Protein AF-A0A951ST06-F1 (afdb_monomer_lite)

Sequence (197 aa):
KNYRFLKNILDRGLLVRRINIRQVVSYKNTKIEREQRKNRKGKQSQRKHIILEKSKVEKRFIYYRDKIRKEIDHTFLKKNFPIGVVLDEVIIEAQNPGYYLARPLGSYPITIKIPTDDLQATEAKQNGRPCRVVITGFEERSIQALNYPVDLHKLGRKALETLPGLSKKQAVDLFLRLGQNQVSDAEKAALLHQSTL

pLDDT: mean 87.99, std 11.57, range [48.88, 97.88]

Structure (mmCIF, N/CA/C/O backbone):
data_AF-A0A951ST06-F1
#
_entry.id   AF-A0A951ST06-F1
#
loop_
_atom_site.group_PDB
_atom_site.id
_atom_site.type_symbol
_atom_site.label_atom_id
_atom_site.label_alt_id
_atom_site.label_comp_id
_atom_site.label_asym_id
_atom_site.label_entity_id
_atom_site.label_seq_id
_atom_site.pdbx_PDB_ins_code
_atom_site.Cartn_x
_atom_site.Cartn_y
_atom_site.Cartn_z
_atom_site.occupancy
_atom_site.B_iso_or_equiv
_atom_site.auth_seq_id
_atom_site.auth_comp_id
_atom_site.auth_asym_id
_atom_site.auth_atom_id
_atom_site.pdbx_PDB_model_num
ATOM 1 N N . LYS A 1 1 ? 6.018 1.257 -27.789 1.00 81.69 1 LYS A N 1
ATOM 2 C CA . LYS A 1 1 ? 6.004 -0.227 -27.786 1.00 81.69 1 LYS A CA 1
ATOM 3 C C . LYS A 1 1 ? 5.647 -0.775 -26.398 1.00 81.69 1 LYS A C 1
ATOM 5 O O . LYS A 1 1 ? 4.560 -1.311 -26.269 1.00 81.69 1 LYS A O 1
ATOM 10 N N . ASN A 1 2 ? 6.450 -0.521 -25.357 1.00 91.00 2 ASN A N 1
ATOM 11 C CA . ASN A 1 2 ? 6.244 -1.080 -24.003 1.00 91.00 2 ASN A CA 1
ATOM 12 C C . ASN A 1 2 ? 4.887 -0.744 -23.367 1.00 91.00 2 ASN A C 1
ATOM 14 O O . ASN A 1 2 ? 4.199 -1.646 -22.916 1.00 91.00 2 ASN A O 1
ATOM 18 N N . TYR A 1 3 ? 4.469 0.526 -23.387 1.00 93.38 3 TYR A N 1
ATOM 19 C CA . TYR A 1 3 ? 3.160 0.911 -22.844 1.00 93.38 3 TYR A CA 1
ATOM 20 C C . TYR A 1 3 ? 2.003 0.145 -23.514 1.00 93.38 3 TYR A C 1
ATOM 22 O O . TYR A 1 3 ? 1.143 -0.382 -22.826 1.00 93.38 3 TYR A O 1
ATOM 30 N N . ARG A 1 4 ? 2.010 0.020 -24.852 1.00 94.81 4 ARG A N 1
ATOM 31 C CA . ARG A 1 4 ? 0.961 -0.713 -25.587 1.00 94.81 4 ARG A CA 1
ATOM 32 C C . ARG A 1 4 ? 0.944 -2.201 -25.231 1.00 94.81 4 ARG A C 1
ATOM 34 O O . ARG A 1 4 ? -0.127 -2.773 -25.118 1.00 94.81 4 ARG A O 1
ATOM 41 N N . PHE A 1 5 ? 2.117 -2.803 -25.038 1.00 95.62 5 PHE A N 1
ATOM 42 C CA . PHE A 1 5 ? 2.232 -4.190 -24.588 1.00 95.62 5 PHE A CA 1
ATOM 43 C C . PHE A 1 5 ? 1.628 -4.382 -23.191 1.00 95.62 5 PHE A C 1
ATOM 45 O O . PHE A 1 5 ? 0.794 -5.258 -23.000 1.00 95.62 5 PHE A O 1
ATOM 52 N N . LEU A 1 6 ? 1.985 -3.514 -22.240 1.00 95.75 6 LEU A N 1
ATOM 53 C CA . LEU A 1 6 ? 1.423 -3.554 -20.890 1.00 95.75 6 LEU A CA 1
ATOM 54 C C . LEU A 1 6 ? -0.093 -3.325 -20.887 1.00 95.75 6 LEU A C 1
ATOM 56 O O . LEU A 1 6 ? -0.818 -4.027 -20.189 1.00 95.75 6 LEU A O 1
ATOM 60 N N . LYS A 1 7 ? -0.570 -2.383 -21.705 1.00 95.50 7 LYS A N 1
ATOM 61 C CA . LYS A 1 7 ? -2.000 -2.138 -21.879 1.00 95.50 7 LYS A CA 1
ATOM 62 C C . LYS A 1 7 ? -2.713 -3.372 -22.435 1.00 95.50 7 LYS A C 1
ATOM 64 O O . LYS A 1 7 ? -3.746 -3.745 -21.912 1.00 95.50 7 LYS A O 1
ATOM 69 N N . ASN A 1 8 ? -2.132 -4.056 -23.420 1.00 96.62 8 ASN A N 1
ATOM 70 C CA . ASN A 1 8 ? -2.704 -5.284 -23.973 1.00 96.62 8 ASN A CA 1
ATOM 71 C C . ASN A 1 8 ? -2.805 -6.416 -22.932 1.00 96.62 8 ASN A C 1
ATOM 73 O O . ASN A 1 8 ? -3.813 -7.112 -22.905 1.00 96.62 8 ASN A O 1
ATOM 77 N N . ILE A 1 9 ? -1.808 -6.574 -22.050 1.00 96.12 9 ILE A N 1
ATOM 78 C CA . ILE A 1 9 ? -1.885 -7.522 -20.922 1.00 96.12 9 ILE A CA 1
ATOM 79 C C . ILE A 1 9 ? -3.096 -7.197 -20.040 1.00 96.12 9 ILE A C 1
ATOM 81 O O . ILE A 1 9 ? -3.903 -8.079 -19.756 1.00 96.12 9 ILE A O 1
ATOM 85 N N . LEU A 1 10 ? -3.237 -5.926 -19.652 1.00 93.69 10 LEU A N 1
ATOM 86 C CA . LEU A 1 10 ? -4.340 -5.465 -18.813 1.00 93.69 10 LEU A CA 1
ATOM 87 C C . LEU A 1 10 ? -5.707 -5.637 -19.499 1.00 93.69 10 LEU A C 1
ATOM 89 O O . LEU A 1 10 ? -6.645 -6.111 -18.860 1.00 93.69 10 LEU A O 1
ATOM 93 N N . ASP A 1 11 ? -5.804 -5.284 -20.785 1.00 95.12 11 ASP A N 1
ATOM 94 C CA . ASP A 1 11 ? -7.022 -5.392 -21.601 1.00 95.12 11 ASP A CA 1
ATOM 95 C C . ASP A 1 11 ? -7.468 -6.863 -21.750 1.00 95.12 11 ASP A C 1
ATOM 97 O O . ASP A 1 11 ? -8.657 -7.146 -21.841 1.00 95.12 11 ASP A O 1
ATOM 101 N N . ARG A 1 12 ? -6.526 -7.817 -21.714 1.00 96.81 12 ARG A N 1
ATOM 102 C CA . ARG A 1 12 ? -6.800 -9.266 -21.713 1.00 96.81 12 ARG A CA 1
ATOM 103 C C . ARG A 1 12 ? -7.197 -9.826 -20.343 1.00 96.81 12 ARG A C 1
ATOM 105 O O . ARG A 1 12 ? -7.346 -11.036 -20.210 1.00 96.81 12 ARG A O 1
ATOM 112 N N . GLY A 1 13 ? -7.309 -8.985 -19.316 1.00 94.12 13 GLY A N 1
ATOM 113 C CA . GLY A 1 13 ? -7.625 -9.415 -17.952 1.00 94.12 13 GLY A CA 1
ATOM 114 C C . GLY A 1 13 ? -6.470 -10.103 -17.217 1.00 94.12 13 GLY A C 1
ATOM 115 O O . GLY A 1 13 ? -6.665 -10.589 -16.108 1.00 94.12 13 GLY A O 1
ATOM 116 N N . LEU A 1 14 ? -5.263 -10.123 -17.790 1.00 94.88 14 LEU A N 1
ATOM 117 C CA . LEU A 1 14 ? -4.078 -10.673 -17.132 1.00 94.88 14 LEU A CA 1
ATOM 118 C C . LEU A 1 14 ? -3.495 -9.651 -16.153 1.00 94.88 14 LEU A C 1
ATOM 120 O O . LEU A 1 14 ? -3.551 -8.446 -16.399 1.00 94.88 14 LEU A O 1
ATOM 124 N N . LEU A 1 15 ? -2.893 -10.128 -15.062 1.00 91.94 15 LEU A N 1
ATOM 125 C CA . LEU A 1 15 ? -2.290 -9.284 -14.031 1.00 91.94 15 LEU A CA 1
ATOM 126 C C . LEU A 1 15 ? -0.781 -9.500 -13.951 1.00 91.94 15 LEU A C 1
ATOM 128 O O . LEU A 1 15 ? -0.282 -10.620 -14.029 1.00 91.94 15 LEU A O 1
ATOM 132 N N . VAL A 1 16 ? -0.051 -8.407 -13.740 1.00 91.12 16 VAL A N 1
ATOM 133 C CA . VAL A 1 16 ? 1.372 -8.440 -13.393 1.00 91.12 16 VAL A CA 1
ATOM 134 C C . VAL A 1 16 ? 1.510 -7.993 -11.946 1.00 91.12 16 VAL A C 1
ATOM 136 O O . VAL A 1 16 ? 0.930 -6.983 -11.556 1.00 91.12 16 VAL A O 1
ATOM 139 N N . ARG A 1 17 ? 2.307 -8.716 -11.150 1.00 85.06 17 ARG A N 1
ATOM 140 C CA . ARG A 1 17 ? 2.551 -8.347 -9.745 1.00 85.06 17 ARG A CA 1
ATOM 141 C C . ARG A 1 17 ? 3.392 -7.077 -9.601 1.00 85.06 17 ARG A C 1
ATOM 143 O O . ARG A 1 17 ? 3.138 -6.266 -8.720 1.00 85.06 17 ARG A O 1
ATOM 150 N N . ARG A 1 18 ? 4.420 -6.901 -10.440 1.00 85.50 18 ARG A N 1
ATOM 151 C CA . ARG A 1 18 ? 5.338 -5.756 -10.357 1.00 85.50 18 ARG A CA 1
ATOM 152 C C . ARG A 1 18 ? 5.926 -5.381 -11.709 1.00 85.50 18 ARG A C 1
ATOM 154 O O . ARG A 1 18 ? 6.399 -6.236 -12.451 1.00 85.50 18 ARG A O 1
ATOM 161 N N . ILE A 1 19 ? 6.003 -4.078 -11.965 1.00 90.56 19 ILE A N 1
ATOM 162 C CA . ILE A 1 19 ? 6.681 -3.504 -13.127 1.00 90.56 19 ILE A CA 1
ATOM 163 C C . ILE A 1 19 ? 7.888 -2.691 -12.644 1.00 90.56 19 ILE A C 1
ATOM 165 O O . ILE A 1 19 ? 7.798 -1.857 -11.735 1.00 90.56 19 ILE A O 1
ATOM 169 N N . ASN A 1 20 ? 9.049 -2.961 -13.245 1.00 90.88 20 ASN A N 1
ATOM 170 C CA . ASN A 1 20 ? 10.293 -2.243 -12.984 1.00 90.88 20 ASN A CA 1
ATOM 171 C C . ASN A 1 20 ? 10.660 -1.399 -14.210 1.00 90.88 20 ASN A C 1
ATOM 173 O O . ASN A 1 20 ? 10.965 -1.935 -15.273 1.00 90.88 20 ASN A O 1
ATOM 177 N N . ILE A 1 21 ? 10.654 -0.074 -14.051 1.00 90.25 21 ILE A N 1
ATOM 178 C CA . ILE A 1 21 ? 11.012 0.887 -15.101 1.00 90.25 21 ILE A CA 1
ATOM 179 C C . ILE A 1 21 ? 12.364 1.501 -14.731 1.00 90.25 21 ILE A C 1
ATOM 181 O O . ILE A 1 21 ? 12.489 2.108 -13.668 1.00 90.25 21 ILE A O 1
ATOM 185 N N . ARG A 1 22 ? 13.378 1.346 -15.590 1.00 89.94 22 ARG A N 1
ATOM 186 C CA . ARG A 1 22 ? 14.743 1.849 -15.354 1.00 89.94 22 ARG A CA 1
ATOM 187 C C . ARG A 1 22 ? 15.172 2.811 -16.457 1.00 89.94 22 ARG A C 1
ATOM 189 O O . ARG A 1 22 ? 14.88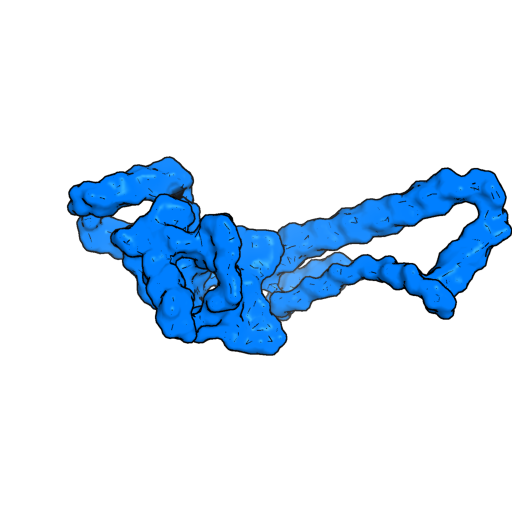6 2.571 -17.629 1.00 89.94 22 ARG A O 1
ATOM 196 N N . GLN A 1 23 ? 15.873 3.878 -16.077 1.00 87.19 23 GLN A N 1
ATOM 197 C CA . GLN A 1 23 ? 16.578 4.748 -17.015 1.00 87.19 23 GLN A CA 1
ATOM 198 C C . GLN A 1 23 ? 17.979 4.188 -17.244 1.00 87.19 23 GLN A C 1
ATOM 200 O O . GLN A 1 23 ? 18.650 3.773 -16.301 1.00 87.19 23 GLN A O 1
ATOM 205 N N . VAL A 1 24 ? 18.421 4.162 -18.499 1.00 84.44 24 VAL A N 1
ATOM 206 C CA . VAL A 1 24 ? 19.772 3.707 -18.835 1.00 84.44 24 VAL A CA 1
ATOM 207 C C . VAL A 1 24 ? 20.785 4.735 -18.339 1.00 84.44 24 VAL A C 1
ATOM 209 O O . VAL A 1 24 ? 20.735 5.900 -18.736 1.00 84.44 24 VAL A O 1
ATOM 212 N N . VAL A 1 25 ? 21.720 4.288 -17.505 1.00 81.44 25 VAL A N 1
ATOM 213 C CA . VAL A 1 25 ? 22.868 5.078 -17.051 1.00 81.44 25 VAL A CA 1
ATOM 214 C C . VAL A 1 25 ? 24.072 4.745 -17.934 1.00 81.44 25 VAL A C 1
ATOM 216 O O . VAL A 1 25 ? 24.341 3.580 -18.223 1.00 81.44 25 VAL A O 1
ATOM 219 N N . SER A 1 26 ? 24.789 5.768 -18.400 1.00 79.62 26 SER A N 1
ATOM 220 C CA . SER A 1 26 ? 26.018 5.605 -19.183 1.00 79.62 26 SER A CA 1
ATOM 221 C C . SER A 1 26 ? 27.235 5.581 -18.259 1.00 79.62 26 SER A C 1
ATOM 223 O O . SER A 1 26 ? 27.504 6.579 -17.591 1.00 79.62 26 SER A O 1
ATOM 225 N N . TYR A 1 27 ? 27.995 4.488 -18.268 1.00 83.88 27 TYR A N 1
ATOM 226 C CA . TYR A 1 27 ? 29.256 4.369 -17.525 1.00 83.88 27 TYR A CA 1
ATOM 227 C C . TYR A 1 27 ? 30.473 4.481 -18.448 1.00 83.88 27 TYR A C 1
ATOM 229 O O . TYR A 1 27 ? 30.379 4.180 -19.645 1.00 83.88 27 TYR A O 1
ATOM 237 N N . LYS A 1 28 ? 31.622 4.883 -17.888 1.00 85.06 28 LYS A N 1
ATOM 238 C CA . LYS A 1 28 ? 32.883 5.018 -18.630 1.00 85.06 28 LYS A CA 1
ATOM 239 C C . LYS A 1 28 ? 33.261 3.694 -19.309 1.00 85.06 28 LYS A C 1
ATOM 241 O O . LYS A 1 28 ? 33.079 2.628 -18.733 1.00 85.06 28 LYS A O 1
ATOM 246 N N . ASN A 1 29 ? 33.763 3.763 -20.538 1.00 85.75 29 ASN A N 1
ATOM 247 C CA . ASN A 1 29 ? 34.195 2.638 -21.380 1.00 85.75 29 ASN A CA 1
ATOM 248 C C . ASN A 1 29 ? 33.083 1.658 -21.807 1.00 85.75 29 ASN A C 1
ATOM 250 O O . ASN A 1 29 ? 33.352 0.666 -22.486 1.00 85.75 29 ASN A O 1
ATOM 254 N N . THR A 1 30 ? 31.813 1.947 -21.511 1.00 87.44 30 THR A N 1
ATOM 255 C CA . THR A 1 30 ? 30.699 1.129 -22.010 1.00 87.44 30 THR A CA 1
ATOM 256 C C . THR A 1 30 ? 30.425 1.384 -23.491 1.00 87.44 30 THR A C 1
ATOM 258 O O . THR A 1 30 ? 30.746 2.440 -24.042 1.00 87.44 30 THR A O 1
ATOM 261 N N . LYS A 1 31 ? 29.785 0.420 -24.170 1.00 84.81 31 LYS A N 1
ATOM 262 C CA . LYS A 1 31 ? 29.297 0.612 -25.548 1.00 84.81 31 LYS A CA 1
ATOM 263 C C . LYS A 1 31 ? 28.378 1.836 -25.640 1.00 84.81 31 LYS A C 1
ATOM 265 O O . LYS A 1 31 ? 28.523 2.630 -26.556 1.00 84.81 31 LYS A O 1
ATOM 270 N N . ILE A 1 32 ? 27.510 2.029 -24.646 1.00 82.94 32 ILE A N 1
ATOM 271 C CA . ILE A 1 32 ? 26.585 3.168 -24.574 1.00 82.94 32 ILE A CA 1
ATOM 272 C C . ILE A 1 32 ? 27.348 4.494 -24.541 1.00 82.94 32 ILE A C 1
ATOM 274 O O . ILE A 1 32 ? 27.025 5.396 -25.309 1.00 82.94 32 ILE A O 1
ATOM 278 N N . GLU A 1 33 ? 28.379 4.617 -23.701 1.00 83.94 33 GLU A N 1
ATOM 279 C CA . GLU A 1 33 ? 29.196 5.832 -23.672 1.00 83.94 33 GLU A CA 1
ATOM 280 C C . GLU A 1 33 ? 29.940 6.047 -24.996 1.00 83.94 33 GLU A C 1
ATOM 282 O O . GLU A 1 33 ? 29.977 7.168 -25.502 1.00 83.94 33 GLU A O 1
ATOM 287 N N . ARG A 1 34 ? 30.509 4.988 -25.587 1.00 82.00 34 ARG A N 1
ATOM 288 C CA . ARG A 1 34 ? 31.210 5.078 -26.877 1.00 82.00 34 ARG A CA 1
ATOM 289 C C . ARG A 1 34 ? 30.288 5.564 -27.991 1.00 82.00 34 ARG A C 1
ATOM 291 O O . ARG A 1 34 ? 30.662 6.485 -28.710 1.00 82.00 34 ARG A O 1
ATOM 298 N N . GLU A 1 35 ? 29.085 5.012 -28.092 1.00 78.38 35 GLU A N 1
ATOM 299 C CA . GLU A 1 35 ? 28.080 5.441 -29.070 1.00 78.38 35 GLU A CA 1
ATOM 300 C C . GLU A 1 35 ? 27.616 6.884 -28.809 1.00 78.38 35 GLU A C 1
ATOM 302 O O . GLU A 1 35 ? 27.575 7.705 -29.726 1.00 78.38 35 GLU A O 1
ATOM 307 N N . GLN A 1 36 ? 27.391 7.262 -27.545 1.00 73.75 36 GLN A N 1
ATOM 308 C CA . GLN A 1 36 ? 27.089 8.653 -27.189 1.00 73.75 36 GLN A CA 1
ATOM 309 C C . GLN A 1 36 ? 28.241 9.611 -27.534 1.00 73.75 36 GLN A C 1
ATOM 311 O O . GLN A 1 36 ? 27.988 10.733 -27.965 1.00 73.75 36 GLN A O 1
ATOM 316 N N . ARG A 1 37 ? 29.505 9.199 -27.371 1.00 70.31 37 ARG A N 1
ATOM 317 C CA . ARG A 1 37 ? 30.693 9.996 -27.731 1.00 70.31 37 ARG A CA 1
ATOM 318 C C . ARG A 1 37 ? 30.886 10.109 -29.242 1.00 70.31 37 ARG A C 1
ATOM 320 O O . ARG A 1 37 ? 31.218 11.197 -29.702 1.00 70.31 37 ARG A O 1
ATOM 327 N N . LYS A 1 38 ? 30.660 9.041 -30.012 1.00 68.44 38 LYS A N 1
ATOM 328 C CA . LYS A 1 38 ? 30.702 9.078 -31.487 1.00 68.44 38 LYS A CA 1
ATOM 329 C C . LYS A 1 38 ? 29.692 10.087 -32.032 1.00 68.44 38 LYS A C 1
ATOM 331 O O . LYS A 1 38 ? 30.072 10.970 -32.793 1.00 68.44 38 LYS A O 1
ATOM 336 N N . ASN A 1 39 ? 28.462 10.059 -31.517 1.00 63.59 39 ASN A N 1
ATOM 337 C CA . ASN A 1 39 ? 27.412 11.016 -31.884 1.00 63.59 39 ASN A CA 1
ATOM 338 C C . ASN A 1 39 ? 27.748 12.473 -31.498 1.00 63.59 39 ASN A C 1
ATOM 340 O O . ASN A 1 39 ? 27.201 13.406 -32.082 1.00 63.59 39 ASN A O 1
ATOM 344 N N . ARG A 1 40 ? 28.665 12.689 -30.539 1.00 63.66 40 ARG A N 1
ATOM 345 C CA . ARG A 1 40 ? 29.146 14.022 -30.123 1.00 63.66 40 ARG A CA 1
ATOM 346 C C . ARG A 1 40 ? 30.278 14.577 -30.995 1.00 63.66 40 ARG A C 1
ATOM 348 O O . ARG A 1 40 ? 30.410 15.793 -31.074 1.00 63.66 40 ARG A O 1
ATOM 355 N N . LYS A 1 41 ? 31.101 13.729 -31.626 1.00 53.78 41 LYS A N 1
ATOM 356 C CA . LYS A 1 41 ? 32.336 14.152 -32.319 1.00 53.78 41 LYS A CA 1
ATOM 357 C C . LYS A 1 41 ? 32.126 14.820 -33.690 1.00 53.78 41 LYS A C 1
ATOM 359 O O . LYS A 1 41 ? 33.051 15.458 -34.164 1.00 53.78 41 LYS A O 1
ATOM 364 N N . GLY A 1 42 ? 30.941 14.751 -34.303 1.00 53.72 42 GLY A N 1
ATOM 365 C CA . GLY A 1 42 ? 30.666 15.392 -35.608 1.00 53.72 42 GLY A CA 1
ATOM 366 C C . GLY A 1 42 ? 30.059 16.803 -35.542 1.00 53.72 42 GLY A C 1
ATOM 367 O O . GLY A 1 42 ? 29.456 17.260 -36.508 1.00 53.72 42 GLY A O 1
ATOM 368 N N . LYS A 1 43 ? 30.044 17.435 -34.362 1.00 53.34 43 LYS A N 1
ATOM 369 C CA . LYS A 1 43 ? 28.980 18.376 -33.989 1.00 53.34 43 LYS A CA 1
ATOM 370 C C . LYS A 1 43 ? 29.498 19.468 -33.018 1.00 53.34 43 LYS A C 1
ATOM 372 O O . LYS A 1 43 ? 29.035 19.589 -31.888 1.00 53.34 43 LYS A O 1
ATOM 377 N N . GLN A 1 44 ? 30.485 20.268 -33.438 1.00 48.88 44 GLN A N 1
ATOM 378 C CA . GLN A 1 44 ? 31.206 21.226 -32.568 1.00 48.88 44 GLN A CA 1
ATOM 379 C C . GLN A 1 44 ? 30.343 22.423 -32.094 1.00 48.88 44 GLN A C 1
ATOM 381 O O . GLN A 1 44 ? 30.487 22.863 -30.955 1.00 48.88 44 GLN A O 1
ATOM 386 N N . SER A 1 45 ? 29.335 22.845 -32.872 1.00 51.09 45 SER A N 1
ATOM 387 C CA . SER A 1 45 ? 28.329 23.861 -32.477 1.00 51.09 45 SER A CA 1
ATOM 388 C C . SER A 1 45 ? 27.187 23.316 -31.590 1.00 51.09 45 SER A C 1
ATOM 390 O O . SER A 1 45 ? 26.202 24.005 -31.331 1.00 51.09 45 SER A O 1
ATOM 392 N N . GLN A 1 46 ? 27.266 22.059 -31.126 1.00 51.72 46 GLN A N 1
ATOM 393 C CA . GLN A 1 46 ? 26.089 21.286 -30.692 1.00 51.72 46 GLN A CA 1
ATOM 394 C C . GLN A 1 46 ? 26.024 20.932 -29.208 1.00 51.72 46 GLN A C 1
ATOM 396 O O . GLN A 1 46 ? 25.174 20.130 -28.819 1.00 51.72 46 GLN A O 1
ATOM 401 N N . ARG A 1 47 ? 26.824 21.570 -28.340 1.00 52.72 47 ARG A N 1
ATOM 402 C CA . ARG A 1 47 ? 26.625 21.457 -26.878 1.00 52.72 47 ARG A CA 1
ATOM 403 C C . ARG A 1 47 ? 25.164 21.740 -26.491 1.00 52.72 47 ARG A C 1
ATOM 405 O O . ARG A 1 47 ? 24.585 20.967 -25.733 1.00 52.72 47 ARG A O 1
ATOM 412 N N . LYS A 1 48 ? 24.537 22.757 -27.100 1.00 51.97 48 LYS A N 1
ATOM 413 C CA . LYS A 1 48 ? 23.112 23.096 -26.913 1.00 51.97 48 LYS A CA 1
ATOM 414 C C . LYS A 1 48 ? 22.178 21.973 -27.399 1.00 51.97 48 LYS A C 1
ATOM 416 O O . LYS A 1 48 ? 21.298 21.551 -26.656 1.00 51.97 48 LYS A O 1
ATOM 421 N N . HIS A 1 49 ? 22.411 21.419 -28.592 1.00 52.50 49 HIS A N 1
ATOM 422 C CA . HIS A 1 49 ? 21.618 20.313 -29.154 1.00 52.50 49 HIS A CA 1
ATOM 423 C C . HIS A 1 49 ? 21.744 18.999 -28.367 1.00 52.50 49 HIS A C 1
ATOM 425 O O . HIS A 1 49 ? 20.741 18.325 -28.171 1.00 52.50 49 HIS A O 1
ATOM 431 N N . ILE A 1 50 ? 22.928 18.649 -27.859 1.00 55.22 50 ILE A N 1
ATOM 432 C CA . ILE A 1 50 ? 23.149 17.431 -27.058 1.00 55.22 50 ILE A CA 1
ATOM 433 C C . ILE A 1 50 ? 22.432 17.526 -25.704 1.00 55.22 50 ILE A C 1
ATOM 435 O O . ILE A 1 50 ? 21.838 16.551 -25.246 1.00 55.22 50 ILE A O 1
ATOM 439 N N . ILE A 1 51 ? 22.457 18.700 -25.066 1.00 60.00 51 ILE A N 1
ATOM 440 C CA . ILE A 1 51 ? 21.696 18.966 -23.835 1.00 60.00 51 ILE A CA 1
ATOM 441 C C . ILE A 1 51 ? 20.186 18.908 -24.128 1.00 60.00 51 ILE A C 1
ATOM 443 O O . ILE A 1 51 ? 19.427 18.290 -23.379 1.00 60.00 51 ILE A O 1
ATOM 447 N N . LEU A 1 52 ? 19.744 19.467 -25.259 1.00 57.88 52 LEU A N 1
ATOM 448 C CA . LEU A 1 52 ? 18.351 19.401 -25.712 1.00 57.88 52 LEU A CA 1
ATOM 449 C C . LEU A 1 52 ? 17.901 17.968 -26.044 1.00 57.88 52 LEU A C 1
ATOM 451 O O . LEU A 1 52 ? 16.797 17.583 -25.684 1.00 57.88 52 LEU A O 1
ATOM 455 N N . GLU A 1 53 ? 18.726 17.141 -26.680 1.00 59.56 53 GLU A N 1
ATOM 456 C CA . GLU A 1 53 ? 18.399 15.739 -26.968 1.00 59.56 53 GLU A CA 1
ATOM 457 C C . GLU A 1 53 ? 18.406 14.872 -25.710 1.00 59.56 53 GLU A C 1
ATOM 459 O O . GLU A 1 53 ? 17.469 14.097 -25.503 1.00 59.56 53 GLU A O 1
ATOM 464 N N . LYS A 1 54 ? 19.401 15.045 -24.829 1.00 64.19 54 LYS A N 1
ATOM 465 C CA . LYS A 1 54 ? 19.434 14.372 -23.524 1.00 64.19 54 LYS A CA 1
ATOM 466 C C . LYS A 1 54 ? 18.185 14.726 -22.715 1.00 64.19 54 LYS A C 1
ATOM 468 O O . LYS A 1 54 ? 17.514 13.822 -22.224 1.00 64.19 54 LYS A O 1
ATOM 473 N N . SER A 1 55 ? 17.810 16.007 -22.686 1.00 71.88 55 SER A N 1
ATOM 474 C CA . SER A 1 55 ? 16.581 16.450 -22.022 1.00 71.88 55 SER A CA 1
ATOM 475 C C . SER A 1 55 ? 15.311 15.953 -22.723 1.00 71.88 55 SER A C 1
ATOM 477 O O . SER A 1 55 ? 14.344 15.639 -22.042 1.00 71.88 55 SER A O 1
ATOM 479 N N . LYS A 1 56 ? 15.279 15.796 -24.055 1.00 79.12 56 LYS A N 1
ATOM 480 C CA . LYS A 1 56 ? 14.136 15.189 -24.771 1.00 79.12 56 LYS A CA 1
ATOM 481 C C . LYS A 1 56 ? 13.964 13.707 -24.436 1.00 79.12 56 LYS A C 1
ATOM 483 O O . LYS A 1 56 ? 12.836 13.271 -24.209 1.00 79.12 56 LYS A O 1
ATOM 488 N N . VAL A 1 57 ? 15.049 12.931 -24.402 1.00 80.44 57 VAL A N 1
ATOM 489 C CA . VAL A 1 57 ? 15.013 11.505 -24.026 1.00 80.44 57 VAL A CA 1
ATOM 490 C C . VAL A 1 57 ? 14.597 11.348 -22.568 1.00 80.44 57 VAL A C 1
ATOM 492 O O . VAL A 1 57 ? 13.749 10.514 -22.263 1.00 80.44 57 VAL A O 1
ATOM 495 N N . GLU A 1 58 ? 15.134 12.184 -21.684 1.00 83.50 58 GLU A N 1
ATOM 496 C CA . GLU A 1 58 ? 14.770 12.220 -20.270 1.00 83.50 58 GLU A CA 1
ATOM 497 C C . GLU A 1 58 ? 13.300 12.605 -20.063 1.00 83.50 58 GLU A C 1
ATOM 499 O O . GLU A 1 58 ? 12.564 11.868 -19.410 1.00 83.50 58 GLU A O 1
ATOM 504 N N . LYS A 1 59 ? 12.823 13.676 -20.711 1.00 87.44 59 LYS A N 1
ATOM 505 C CA . LYS A 1 59 ? 11.404 14.072 -20.701 1.00 87.44 59 LYS A CA 1
ATOM 506 C C . LYS A 1 59 ? 10.504 12.954 -21.217 1.00 87.44 59 LYS A C 1
ATOM 508 O O . LYS A 1 59 ? 9.461 12.681 -20.631 1.00 87.44 59 LYS A O 1
ATOM 513 N N . ARG A 1 60 ? 10.912 12.265 -22.288 1.00 87.81 60 ARG A N 1
ATOM 514 C CA . ARG A 1 60 ? 10.177 11.114 -22.828 1.00 87.81 60 ARG A CA 1
ATOM 515 C C . ARG A 1 60 ? 10.163 9.943 -21.842 1.00 87.81 60 ARG A C 1
ATOM 517 O O . ARG A 1 60 ? 9.124 9.306 -21.695 1.00 87.81 60 ARG A O 1
ATOM 524 N N . PHE A 1 61 ? 11.279 9.660 -21.170 1.00 90.25 61 PHE A N 1
ATOM 525 C CA . PHE A 1 61 ? 11.349 8.634 -20.130 1.00 90.25 61 PHE A CA 1
ATOM 526 C C . PHE A 1 61 ? 10.408 8.960 -18.967 1.00 90.25 61 PHE A C 1
ATOM 528 O O . PHE A 1 61 ? 9.593 8.111 -18.617 1.00 90.25 61 PHE A O 1
ATOM 535 N N . ILE A 1 62 ? 10.472 10.182 -18.429 1.00 90.81 62 ILE A N 1
ATOM 536 C CA . ILE A 1 62 ? 9.601 10.659 -17.344 1.00 90.81 62 ILE A CA 1
ATOM 537 C C . ILE A 1 62 ? 8.132 10.534 -17.753 1.00 90.81 62 ILE A C 1
ATOM 539 O O . ILE A 1 62 ? 7.359 9.894 -17.046 1.00 90.81 62 ILE A O 1
ATOM 543 N N . TYR A 1 63 ? 7.773 11.029 -18.943 1.00 93.19 63 TYR A N 1
ATOM 544 C CA . TYR A 1 63 ? 6.413 10.935 -19.473 1.00 93.19 63 TYR A CA 1
ATOM 545 C C . TYR A 1 63 ? 5.899 9.490 -19.500 1.00 93.19 63 TYR A C 1
ATOM 547 O O . TYR A 1 63 ? 4.836 9.198 -18.957 1.00 93.19 63 TYR A O 1
ATOM 555 N N . TYR A 1 64 ? 6.650 8.561 -20.102 1.00 93.31 64 TYR A N 1
ATOM 556 C CA . TYR A 1 64 ? 6.196 7.171 -20.199 1.00 93.31 64 TYR A CA 1
ATOM 557 C C . TYR A 1 64 ? 6.232 6.438 -18.861 1.00 93.31 64 TYR A C 1
ATOM 559 O O . TYR A 1 64 ? 5.359 5.609 -18.616 1.00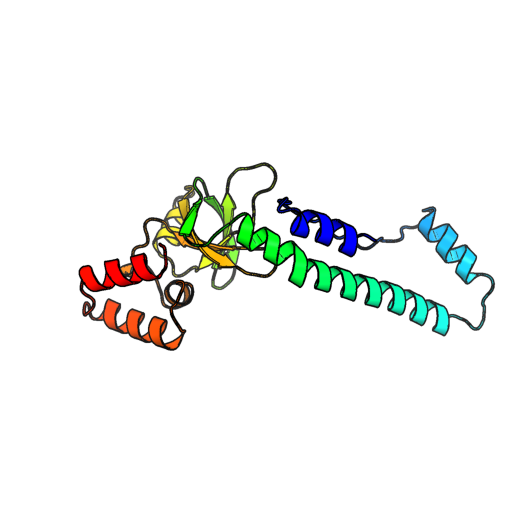 93.31 64 TYR A O 1
ATOM 567 N N . ARG A 1 65 ? 7.210 6.730 -18.000 1.00 93.12 65 ARG A N 1
ATOM 568 C CA . ARG A 1 65 ? 7.281 6.193 -16.639 1.00 93.12 65 ARG A CA 1
ATOM 569 C C . ARG A 1 65 ? 6.025 6.571 -15.864 1.00 93.12 65 ARG A C 1
ATOM 571 O O . ARG A 1 65 ? 5.371 5.687 -15.326 1.00 93.12 65 ARG A O 1
ATOM 578 N N . ASP A 1 66 ? 5.672 7.851 -15.854 1.00 93.25 66 ASP A N 1
ATOM 579 C CA . ASP A 1 66 ? 4.536 8.356 -15.082 1.00 93.25 66 ASP A CA 1
ATOM 580 C C . ASP A 1 66 ? 3.212 7.887 -15.683 1.00 93.25 66 ASP A C 1
ATOM 582 O O . ASP A 1 66 ? 2.309 7.492 -14.950 1.00 93.25 66 ASP A O 1
ATOM 586 N N . LYS A 1 67 ? 3.122 7.827 -17.017 1.00 94.38 67 L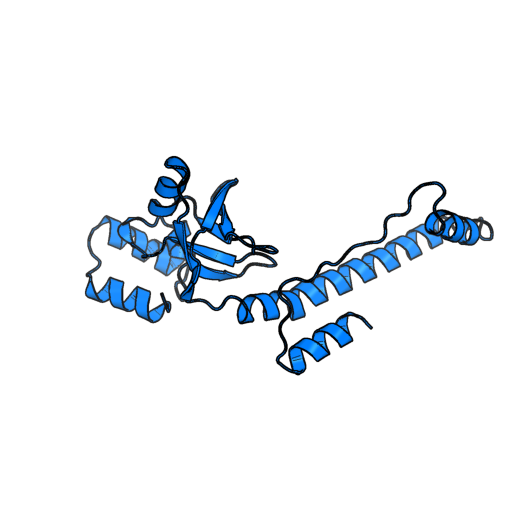YS A N 1
ATOM 587 C CA . LYS A 1 67 ? 1.960 7.263 -17.709 1.00 94.38 67 LYS A CA 1
ATOM 588 C C . LYS A 1 67 ? 1.733 5.793 -17.350 1.00 94.38 67 LYS A C 1
ATOM 590 O O . LYS A 1 67 ? 0.620 5.414 -17.007 1.00 94.38 67 LYS A O 1
ATOM 595 N N . ILE A 1 68 ? 2.785 4.969 -17.394 1.00 94.56 68 ILE A N 1
ATOM 596 C CA . ILE A 1 68 ? 2.698 3.554 -17.000 1.00 94.56 68 ILE A CA 1
ATOM 597 C C . ILE A 1 68 ? 2.308 3.442 -15.525 1.00 94.56 68 ILE A C 1
ATOM 599 O O . ILE A 1 68 ? 1.412 2.673 -15.199 1.00 94.56 68 ILE A O 1
ATOM 603 N N . ARG A 1 69 ? 2.917 4.232 -14.636 1.00 92.81 69 ARG A N 1
ATOM 604 C CA . ARG A 1 69 ? 2.598 4.167 -13.204 1.00 92.81 69 ARG A CA 1
ATOM 605 C C . ARG A 1 69 ? 1.138 4.506 -12.907 1.00 92.81 69 ARG A C 1
ATOM 607 O O . ARG A 1 69 ? 0.490 3.784 -12.157 1.00 92.81 69 ARG A O 1
ATOM 614 N N . LYS A 1 70 ? 0.615 5.566 -13.527 1.00 92.19 70 LYS A N 1
ATOM 615 C CA . LYS A 1 70 ? -0.758 6.036 -13.304 1.00 92.19 70 LYS A CA 1
ATOM 616 C C . LYS A 1 70 ? -1.809 5.121 -13.923 1.00 92.19 70 LYS A C 1
ATOM 618 O O . LYS A 1 70 ? -2.803 4.820 -13.278 1.00 92.19 70 LYS A O 1
ATOM 623 N N . GLU A 1 71 ? -1.606 4.696 -15.166 1.00 92.50 71 GLU A N 1
ATOM 624 C CA . GLU A 1 71 ? -2.652 3.999 -15.926 1.00 92.50 71 GLU A CA 1
ATOM 625 C C . GLU A 1 71 ? -2.552 2.472 -15.814 1.00 92.50 71 GLU A C 1
ATOM 627 O O . GLU A 1 71 ? -3.565 1.776 -15.886 1.00 92.50 71 GLU A O 1
ATOM 632 N N . ILE A 1 72 ? -1.341 1.937 -15.634 1.00 94.19 72 ILE A N 1
ATOM 633 C CA . ILE A 1 72 ? -1.077 0.495 -15.635 1.00 94.19 72 ILE A CA 1
ATOM 634 C C . ILE A 1 72 ? -0.759 -0.009 -14.225 1.00 94.19 72 ILE A C 1
ATOM 636 O O . ILE A 1 72 ? -1.522 -0.822 -13.707 1.00 94.19 72 ILE A O 1
ATOM 640 N N . ASP A 1 73 ? 0.333 0.455 -13.594 1.00 92.75 73 ASP A N 1
ATOM 641 C CA . ASP A 1 73 ? 0.774 -0.079 -12.289 1.00 92.75 73 ASP A CA 1
ATOM 642 C C . ASP A 1 73 ? -0.330 0.090 -11.241 1.00 92.75 73 ASP A C 1
ATOM 644 O O . ASP A 1 73 ? -0.648 -0.864 -10.539 1.00 92.75 73 ASP A O 1
ATOM 648 N N . HIS A 1 74 ? -0.948 1.271 -11.164 1.00 92.06 74 HIS A N 1
ATOM 649 C CA . HIS A 1 74 ? -2.010 1.542 -10.196 1.00 92.06 74 HIS A CA 1
ATOM 650 C C . HIS A 1 74 ? -3.256 0.669 -10.427 1.00 92.06 74 HIS A C 1
ATOM 652 O O . HIS A 1 74 ? -3.868 0.188 -9.473 1.00 92.06 74 HIS A O 1
ATOM 658 N N . THR A 1 75 ? -3.602 0.391 -11.687 1.00 93.44 75 THR A N 1
ATOM 659 C CA . THR A 1 75 ? -4.706 -0.520 -12.021 1.00 93.44 75 THR A CA 1
ATOM 660 C C . THR A 1 75 ? -4.378 -1.958 -11.623 1.00 93.44 75 THR A C 1
ATOM 662 O O . THR A 1 75 ? -5.218 -2.643 -11.040 1.00 93.44 75 THR A O 1
ATOM 665 N N . PHE A 1 76 ? -3.151 -2.422 -11.879 1.00 94.00 76 PHE A N 1
ATOM 666 C CA . PHE A 1 76 ? -2.710 -3.733 -11.407 1.00 94.00 76 PHE A CA 1
ATOM 667 C C . PHE A 1 76 ? -2.667 -3.811 -9.884 1.00 94.00 76 PHE A C 1
ATOM 669 O O . PHE A 1 76 ? -3.070 -4.832 -9.337 1.00 94.00 76 PHE A O 1
ATOM 676 N N . LEU A 1 77 ? -2.226 -2.757 -9.197 1.00 93.38 77 LEU A N 1
ATOM 677 C CA . LEU A 1 77 ? -2.188 -2.707 -7.738 1.00 93.38 77 LEU A CA 1
ATOM 678 C C . LEU A 1 77 ? -3.587 -2.931 -7.153 1.00 93.38 77 LEU A C 1
ATOM 680 O O . LEU A 1 77 ? -3.763 -3.840 -6.351 1.00 93.38 77 LEU A O 1
ATOM 684 N N . LYS A 1 78 ? -4.588 -2.187 -7.639 1.00 92.81 78 LYS A N 1
ATOM 685 C CA . LYS A 1 78 ? -5.989 -2.324 -7.207 1.00 92.81 78 LYS A CA 1
ATOM 686 C C . LYS A 1 78 ? -6.562 -3.718 -7.437 1.00 92.81 78 LYS A C 1
ATOM 688 O O . LYS A 1 78 ? -7.285 -4.228 -6.592 1.00 92.81 78 LYS A O 1
ATOM 693 N N . LYS A 1 79 ? -6.242 -4.335 -8.579 1.00 93.62 79 LYS A N 1
ATOM 694 C CA . LYS A 1 79 ? -6.738 -5.677 -8.921 1.00 93.62 79 LYS A CA 1
ATOM 695 C C . LYS A 1 79 ? -6.038 -6.794 -8.143 1.00 93.62 79 LYS A C 1
ATOM 697 O O . LYS A 1 79 ? -6.686 -7.770 -7.800 1.00 93.62 79 LYS A O 1
ATOM 702 N N . ASN A 1 80 ? -4.733 -6.671 -7.886 1.00 92.50 80 ASN A N 1
ATOM 703 C CA . ASN A 1 80 ? -3.984 -7.667 -7.109 1.00 92.50 80 ASN A CA 1
ATOM 704 C C . ASN A 1 80 ? -4.276 -7.572 -5.604 1.00 92.50 80 ASN A C 1
ATOM 706 O O . ASN A 1 80 ? -4.146 -8.571 -4.907 1.00 92.50 80 ASN A O 1
ATOM 710 N N . PHE A 1 81 ? -4.635 -6.383 -5.113 1.00 93.56 81 PHE A N 1
ATOM 711 C CA . PHE A 1 81 ? -4.801 -6.099 -3.689 1.00 93.56 81 PHE A CA 1
ATOM 712 C C . PHE A 1 81 ? -6.115 -5.352 -3.398 1.00 93.56 81 PHE A C 1
ATOM 714 O O . PHE A 1 81 ? -6.060 -4.196 -2.990 1.00 93.56 81 PHE A O 1
ATOM 721 N N . PRO A 1 82 ? -7.299 -5.941 -3.638 1.00 93.75 82 PRO A N 1
ATOM 722 C CA . PRO A 1 82 ? -8.570 -5.267 -3.363 1.00 93.75 82 PRO A CA 1
ATOM 723 C C . PRO A 1 82 ? -8.698 -4.772 -1.911 1.00 93.75 82 PRO A C 1
ATOM 725 O O . PRO A 1 82 ? -8.140 -5.369 -0.991 1.00 93.75 82 PRO A O 1
ATOM 728 N N . ILE A 1 83 ? -9.463 -3.693 -1.710 1.00 94.62 83 ILE A N 1
ATOM 729 C CA . ILE A 1 83 ? -9.842 -3.210 -0.369 1.00 94.62 83 ILE A CA 1
ATOM 730 C C . ILE A 1 83 ? -10.620 -4.318 0.355 1.00 94.62 83 ILE A C 1
ATOM 732 O O . ILE A 1 83 ? -11.391 -5.036 -0.282 1.00 94.62 83 ILE A O 1
ATOM 736 N N . GLY A 1 84 ? -10.385 -4.471 1.658 1.00 94.44 84 GLY A N 1
ATOM 737 C CA . GLY A 1 84 ? -10.993 -5.520 2.482 1.00 94.44 84 GLY A CA 1
ATOM 738 C C . GLY A 1 84 ? -10.221 -6.836 2.519 1.00 94.44 84 GLY A C 1
ATOM 739 O O . GLY A 1 84 ? -10.486 -7.687 3.363 1.00 94.44 84 GLY A O 1
ATOM 740 N N . VAL A 1 85 ? -9.220 -7.021 1.651 1.00 94.38 85 VAL A N 1
ATOM 741 C CA . VAL A 1 85 ? -8.348 -8.200 1.732 1.00 94.38 85 VAL A CA 1
ATOM 742 C C . VAL A 1 85 ? -7.480 -8.113 2.981 1.00 94.38 85 VAL A C 1
ATOM 744 O O . VAL A 1 85 ? -6.858 -7.084 3.244 1.00 94.38 85 VAL A O 1
ATOM 747 N N . VAL A 1 86 ? -7.403 -9.217 3.723 1.00 96.00 86 VAL A N 1
ATOM 748 C CA . VAL A 1 86 ? -6.489 -9.367 4.856 1.00 96.00 86 VAL A CA 1
ATOM 749 C C . VAL A 1 86 ? -5.185 -9.995 4.371 1.00 96.00 86 VAL A C 1
ATOM 751 O O . VAL A 1 86 ? -5.190 -10.988 3.646 1.00 96.00 86 VAL A O 1
ATOM 754 N N . LEU A 1 87 ? -4.063 -9.394 4.758 1.00 95.19 87 LEU A N 1
ATOM 755 C CA . LEU A 1 87 ? -2.721 -9.914 4.544 1.00 95.19 87 LEU A CA 1
ATOM 756 C C . LEU A 1 87 ? -2.160 -10.404 5.875 1.00 95.19 87 LEU A C 1
ATOM 758 O O . LEU A 1 87 ? -2.102 -9.651 6.851 1.00 95.19 87 LEU A O 1
ATOM 762 N N . ASP A 1 88 ? -1.731 -11.659 5.886 1.00 94.38 88 ASP A N 1
ATOM 763 C CA . ASP A 1 88 ? -1.116 -12.302 7.040 1.00 94.38 88 ASP A CA 1
ATOM 764 C C . ASP A 1 88 ? 0.408 -12.115 7.044 1.00 94.38 88 ASP A C 1
ATOM 766 O O . ASP A 1 88 ? 1.019 -11.778 6.026 1.00 94.38 88 ASP A O 1
ATOM 770 N N . GLU A 1 89 ? 1.018 -12.334 8.211 1.00 95.50 89 GLU A N 1
ATOM 771 C CA . GLU A 1 89 ? 2.476 -12.324 8.411 1.00 95.50 89 GLU A CA 1
ATOM 772 C C . GLU A 1 89 ? 3.170 -11.053 7.892 1.00 95.50 89 GLU A C 1
ATOM 774 O O . GLU A 1 89 ? 4.244 -11.085 7.281 1.00 95.50 89 GLU A O 1
ATOM 779 N N . VAL A 1 90 ? 2.552 -9.899 8.146 1.00 97.25 90 VAL A N 1
ATOM 780 C CA . VAL A 1 90 ? 3.099 -8.596 7.779 1.00 97.25 90 VAL A CA 1
ATOM 781 C C . VAL A 1 90 ? 4.080 -8.129 8.845 1.00 97.25 90 VAL A C 1
ATOM 783 O O . VAL A 1 90 ? 3.723 -7.893 10.001 1.00 97.25 90 VAL A O 1
ATOM 786 N N . ILE A 1 91 ? 5.337 -7.975 8.438 1.00 97.06 91 ILE A N 1
ATOM 787 C CA . ILE A 1 91 ? 6.441 -7.557 9.299 1.00 97.06 91 ILE A CA 1
ATOM 788 C C . ILE A 1 91 ? 6.643 -6.054 9.140 1.00 97.06 91 ILE A C 1
ATOM 790 O O . ILE A 1 91 ? 6.840 -5.556 8.028 1.00 97.06 91 ILE A O 1
ATOM 794 N N . ILE A 1 92 ? 6.616 -5.329 10.258 1.00 97.31 92 ILE A N 1
ATOM 795 C CA . ILE A 1 92 ? 6.927 -3.899 10.301 1.00 97.31 92 ILE A CA 1
ATOM 796 C C . ILE A 1 92 ? 8.450 -3.732 10.311 1.00 97.31 92 ILE A C 1
ATOM 798 O O . ILE A 1 92 ? 9.116 -4.060 11.287 1.00 97.31 92 ILE A O 1
ATOM 802 N N . GLU A 1 93 ? 9.002 -3.207 9.220 1.00 95.94 93 GLU A N 1
ATOM 803 C CA . GLU A 1 93 ? 10.451 -3.105 9.008 1.00 95.94 93 GLU A CA 1
ATOM 804 C C . GLU A 1 93 ? 11.015 -1.744 9.426 1.00 95.94 93 GLU A C 1
ATOM 806 O O . GLU A 1 93 ? 12.159 -1.643 9.863 1.00 95.94 93 GLU A O 1
ATOM 811 N N . ALA A 1 94 ? 10.238 -0.673 9.247 1.00 95.69 94 ALA A N 1
ATOM 812 C CA . ALA A 1 94 ? 10.692 0.688 9.507 1.00 95.69 94 ALA A CA 1
ATOM 813 C C . ALA A 1 94 ? 9.543 1.598 9.949 1.00 95.69 94 ALA A C 1
ATOM 815 O O . ALA A 1 94 ? 8.364 1.308 9.747 1.00 95.69 94 ALA A O 1
ATOM 816 N N . GLN A 1 95 ? 9.894 2.731 10.553 1.00 96.62 95 GLN A N 1
ATOM 817 C CA . GLN A 1 95 ? 8.951 3.781 10.923 1.00 96.62 95 GLN A CA 1
ATOM 818 C C . GLN A 1 95 ? 9.389 5.101 10.322 1.00 96.62 95 GLN A C 1
ATOM 820 O O . GLN A 1 95 ? 10.513 5.546 10.538 1.00 96.62 95 GLN A O 1
ATOM 825 N N . ASN A 1 96 ? 8.451 5.729 9.629 1.00 95.06 96 ASN A N 1
ATOM 826 C CA . ASN A 1 96 ? 8.555 7.092 9.155 1.00 95.06 96 ASN A CA 1
ATOM 827 C C . ASN A 1 96 ? 7.597 7.980 9.964 1.00 95.06 96 ASN A C 1
ATOM 829 O O . ASN A 1 96 ? 6.693 7.478 10.640 1.00 95.06 96 ASN A O 1
ATOM 833 N N . PRO A 1 97 ? 7.747 9.312 9.894 1.00 95.12 97 PRO A N 1
ATOM 834 C CA . PRO A 1 97 ? 6.794 10.220 10.518 1.00 95.12 97 PRO A CA 1
ATOM 835 C C . PRO A 1 97 ? 5.362 9.966 10.017 1.00 95.12 97 PRO A C 1
ATOM 837 O O . PRO A 1 97 ? 5.042 10.194 8.850 1.00 95.12 97 PRO A O 1
ATOM 840 N N . GLY A 1 98 ? 4.497 9.491 10.915 1.00 94.31 98 GLY A N 1
ATOM 841 C CA . GLY A 1 98 ? 3.075 9.251 10.664 1.00 94.31 98 GLY A CA 1
ATOM 842 C C . GLY A 1 98 ? 2.698 7.872 10.112 1.00 94.31 98 GLY A C 1
ATOM 843 O O . GLY A 1 98 ? 1.505 7.591 10.052 1.00 94.31 98 GLY A O 1
ATOM 844 N N . TYR A 1 99 ? 3.650 7.022 9.714 1.00 96.50 99 TYR A N 1
ATOM 845 C CA . TYR A 1 99 ? 3.346 5.666 9.240 1.00 96.50 99 TYR A CA 1
ATOM 846 C C . TYR A 1 99 ? 4.517 4.691 9.416 1.00 96.50 99 TYR A C 1
ATOM 848 O O . TYR A 1 99 ? 5.692 5.041 9.301 1.00 96.50 99 TYR A O 1
ATOM 856 N N . TYR A 1 100 ? 4.180 3.431 9.635 1.00 97.81 100 TYR A N 1
ATOM 857 C CA . TYR A 1 100 ? 5.057 2.283 9.525 1.00 97.81 100 TYR A CA 1
ATOM 858 C C . TYR A 1 100 ? 5.171 1.820 8.076 1.00 97.81 100 TYR A C 1
ATOM 860 O O . TYR A 1 100 ? 4.212 1.886 7.305 1.00 97.81 100 TYR A O 1
ATOM 868 N N . LEU A 1 101 ? 6.358 1.341 7.717 1.00 97.75 101 LEU A N 1
ATOM 869 C CA . LEU A 1 101 ? 6.601 0.588 6.497 1.00 97.75 101 LEU A CA 1
ATOM 870 C C . LEU A 1 101 ? 6.656 -0.888 6.857 1.00 97.75 101 LEU A C 1
ATOM 872 O O . LEU A 1 101 ? 7.478 -1.299 7.679 1.00 97.75 101 LEU A O 1
ATOM 876 N N . ALA A 1 102 ? 5.793 -1.665 6.222 1.00 97.44 102 ALA A N 1
ATOM 877 C CA . ALA A 1 102 ? 5.683 -3.088 6.462 1.00 97.44 102 ALA A CA 1
ATOM 878 C C . ALA A 1 102 ? 5.630 -3.870 5.150 1.00 97.44 102 ALA A C 1
ATOM 880 O O . ALA A 1 102 ? 5.299 -3.323 4.089 1.00 97.44 102 ALA A O 1
ATOM 881 N N . ARG A 1 103 ? 5.981 -5.152 5.215 1.00 96.38 103 ARG A N 1
ATOM 882 C CA . ARG A 1 103 ? 5.916 -6.076 4.081 1.00 96.38 103 ARG A CA 1
ATOM 883 C C . ARG A 1 103 ? 5.492 -7.467 4.555 1.00 96.38 103 ARG A C 1
ATOM 885 O O . ARG A 1 103 ? 5.951 -7.896 5.611 1.00 96.38 103 ARG A O 1
ATOM 892 N N . PRO A 1 104 ? 4.655 -8.179 3.784 1.00 94.81 104 PRO A N 1
ATOM 893 C CA . PRO A 1 104 ? 4.431 -9.600 4.010 1.00 94.81 104 PRO A CA 1
ATOM 894 C C . PRO A 1 104 ? 5.683 -10.404 3.649 1.00 94.81 104 PRO A C 1
ATOM 896 O O . PRO A 1 104 ? 6.536 -9.946 2.876 1.00 94.81 104 PRO A O 1
ATOM 899 N N . LEU A 1 105 ? 5.761 -11.635 4.145 1.00 89.38 105 LEU A N 1
ATOM 900 C CA . LEU A 1 105 ? 6.736 -12.608 3.664 1.00 89.38 105 LEU A CA 1
ATOM 901 C C . LEU A 1 105 ? 6.426 -13.004 2.208 1.00 89.38 105 LEU A C 1
ATOM 903 O O . LEU A 1 105 ? 5.286 -13.269 1.832 1.00 89.38 105 LEU A O 1
ATOM 907 N N . GLY A 1 106 ? 7.447 -13.014 1.346 1.00 85.50 106 GLY A N 1
ATOM 908 C CA . GLY A 1 106 ? 7.298 -13.428 -0.052 1.00 85.50 106 GLY A CA 1
ATOM 909 C C . GLY A 1 106 ? 8.433 -12.965 -0.965 1.00 85.50 106 GLY A C 1
ATOM 910 O O . GLY A 1 106 ? 9.271 -12.153 -0.584 1.00 85.50 106 GLY A O 1
ATOM 911 N N . SER A 1 107 ? 8.463 -13.464 -2.206 1.00 78.50 107 SER A N 1
ATOM 912 C CA . SER A 1 107 ? 9.536 -13.150 -3.171 1.00 78.50 107 SER A CA 1
ATOM 913 C C . SER A 1 107 ? 9.468 -11.723 -3.736 1.00 78.50 107 SER A C 1
ATOM 915 O O . SER A 1 107 ? 10.491 -11.145 -4.093 1.00 78.50 107 SER A O 1
ATOM 917 N N . TYR A 1 108 ? 8.266 -11.141 -3.830 1.00 85.69 108 TYR A N 1
ATOM 918 C CA . TYR A 1 108 ? 8.045 -9.767 -4.306 1.00 85.69 108 TYR A CA 1
ATOM 919 C C . TYR A 1 108 ? 6.934 -9.078 -3.504 1.00 85.69 108 TYR A C 1
ATOM 921 O O . TYR A 1 108 ? 5.879 -8.770 -4.067 1.00 85.69 108 TYR A O 1
ATOM 929 N N . PRO A 1 109 ? 7.141 -8.861 -2.197 1.00 90.69 109 PRO A N 1
ATOM 930 C CA . PRO A 1 109 ? 6.113 -8.310 -1.338 1.00 90.69 109 PRO A CA 1
ATOM 931 C C . PRO A 1 109 ? 5.866 -6.840 -1.681 1.00 90.69 109 PRO A C 1
ATOM 933 O O . PRO A 1 109 ? 6.788 -6.095 -2.037 1.00 90.69 109 PRO A O 1
ATOM 936 N N . ILE A 1 110 ? 4.602 -6.432 -1.598 1.00 92.75 110 ILE A N 1
ATOM 937 C CA . ILE A 1 110 ? 4.202 -5.038 -1.766 1.00 92.75 110 ILE A CA 1
ATOM 938 C C . ILE A 1 110 ? 4.536 -4.255 -0.495 1.00 92.75 110 ILE A C 1
ATOM 940 O O . ILE A 1 110 ? 4.443 -4.780 0.611 1.00 92.75 110 ILE A O 1
ATOM 944 N N . THR A 1 111 ? 4.938 -2.995 -0.650 1.00 95.94 111 THR A N 1
ATOM 945 C CA . THR A 1 111 ? 5.110 -2.098 0.494 1.00 95.94 111 THR A CA 1
ATOM 946 C C . THR A 1 111 ? 3.746 -1.714 1.050 1.00 95.94 111 THR A C 1
ATOM 948 O O . THR A 1 111 ? 2.892 -1.214 0.313 1.00 95.94 111 THR A O 1
ATOM 951 N N . ILE A 1 112 ? 3.582 -1.901 2.352 1.00 97.50 112 ILE A N 1
ATOM 952 C CA . ILE A 1 112 ? 2.384 -1.568 3.114 1.00 97.50 112 ILE A CA 1
ATOM 953 C C . ILE A 1 112 ? 2.706 -0.368 3.997 1.00 97.50 112 ILE A C 1
ATOM 955 O O . ILE A 1 112 ? 3.754 -0.329 4.646 1.00 97.50 112 ILE A O 1
ATOM 959 N N . LYS A 1 113 ? 1.817 0.622 3.996 1.00 97.88 113 LYS A N 1
ATOM 960 C CA . LYS A 1 113 ? 1.847 1.745 4.927 1.00 97.88 113 LYS A CA 1
ATOM 961 C C . LYS A 1 113 ? 0.750 1.564 5.961 1.00 97.88 113 LYS A C 1
ATOM 963 O O . LYS A 1 113 ? -0.419 1.510 5.590 1.00 97.88 113 LYS A O 1
ATOM 968 N N . ILE A 1 114 ? 1.147 1.508 7.227 1.00 97.81 114 ILE A N 1
ATOM 969 C CA . ILE A 1 114 ? 0.228 1.407 8.365 1.00 97.81 114 ILE A CA 1
ATOM 970 C C . ILE A 1 114 ? 0.374 2.690 9.189 1.00 97.81 114 ILE A C 1
ATOM 972 O O . ILE A 1 114 ? 1.504 3.026 9.540 1.00 97.81 114 ILE A O 1
ATOM 976 N N . PRO A 1 115 ? -0.689 3.454 9.467 1.00 97.56 115 PRO A N 1
ATOM 977 C CA . PRO A 1 115 ? -0.614 4.660 10.292 1.00 97.56 115 PRO A CA 1
ATOM 978 C C . PRO A 1 115 ? 0.027 4.390 11.663 1.00 97.56 115 PRO A C 1
ATOM 980 O O . PRO A 1 115 ? -0.220 3.361 12.282 1.00 97.56 115 PRO A O 1
ATOM 983 N N . THR A 1 116 ? 0.878 5.299 12.150 1.00 97.19 116 THR A N 1
ATOM 984 C CA . THR A 1 116 ? 1.557 5.115 13.456 1.00 97.19 116 THR A CA 1
ATOM 985 C C . THR A 1 116 ? 0.637 5.291 14.655 1.00 97.19 116 THR A C 1
ATOM 987 O O . THR A 1 116 ? 1.029 4.995 15.773 1.00 97.19 116 THR A O 1
ATOM 990 N N . ASP A 1 117 ? -0.547 5.850 14.440 1.00 95.94 117 ASP A N 1
ATOM 991 C CA . ASP A 1 117 ? -1.588 5.993 15.449 1.00 95.94 117 ASP A CA 1
ATOM 992 C C . ASP A 1 117 ? -2.596 4.833 15.417 1.00 95.94 117 ASP A C 1
ATOM 994 O O . ASP A 1 117 ? -3.622 4.899 16.080 1.00 95.94 117 ASP A O 1
ATOM 998 N N . ASP A 1 118 ? -2.293 3.754 14.693 1.00 97.06 118 ASP A N 1
AT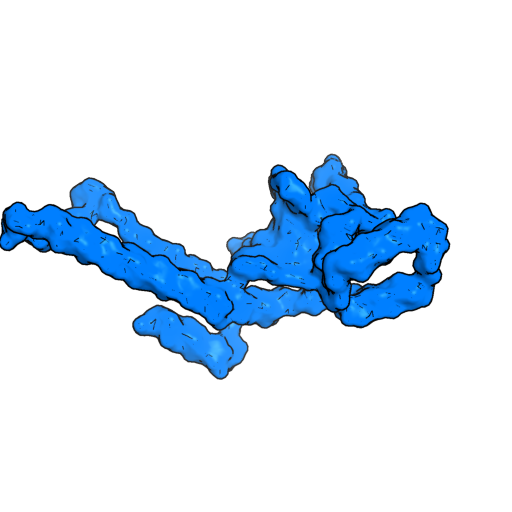OM 999 C CA . ASP A 1 118 ? -2.853 2.430 14.956 1.00 97.06 118 ASP A CA 1
ATOM 1000 C C . ASP A 1 118 ? -2.080 1.801 16.131 1.00 97.06 118 ASP A C 1
ATOM 1002 O O . ASP A 1 118 ? -0.910 1.404 16.005 1.00 97.06 118 ASP A O 1
ATOM 1006 N N . LEU A 1 119 ? -2.714 1.756 17.306 1.00 96.00 119 LEU A N 1
ATOM 1007 C CA . LEU A 1 119 ? -2.065 1.278 18.528 1.00 96.00 119 LEU A CA 1
ATOM 1008 C C . LEU A 1 119 ? -1.736 -0.216 18.453 1.00 96.00 119 LEU A C 1
ATOM 1010 O O . LEU A 1 119 ? -0.679 -0.627 18.924 1.00 96.00 119 LEU A O 1
ATOM 1014 N N . GLN A 1 120 ? -2.566 -1.021 17.785 1.00 96.12 120 GLN A N 1
ATOM 1015 C CA . GLN A 1 120 ? -2.314 -2.458 17.645 1.00 96.12 120 GLN A CA 1
ATOM 1016 C C . GLN A 1 120 ? -1.092 -2.721 16.756 1.00 96.12 120 GLN A C 1
ATOM 1018 O O . GLN A 1 120 ? -0.272 -3.597 17.040 1.00 96.12 120 GLN A O 1
ATOM 1023 N N . ALA A 1 121 ? -0.929 -1.955 15.673 1.00 95.44 121 ALA A N 1
ATOM 1024 C CA . ALA A 1 121 ? 0.276 -2.020 14.845 1.00 95.44 121 ALA A CA 1
ATOM 1025 C C . ALA A 1 121 ? 1.528 -1.555 15.612 1.00 95.44 121 ALA A C 1
ATOM 1027 O O . ALA A 1 121 ? 2.610 -2.130 15.459 1.00 95.44 121 ALA A O 1
ATOM 1028 N N . THR A 1 122 ? 1.375 -0.545 16.471 1.00 96.00 122 THR A N 1
ATOM 1029 C CA . THR A 1 122 ? 2.448 -0.054 17.347 1.00 96.00 122 THR A CA 1
ATOM 1030 C C . THR A 1 122 ? 2.900 -1.132 18.334 1.00 96.00 122 THR A C 1
ATOM 1032 O O . THR A 1 122 ? 4.101 -1.392 18.443 1.00 96.00 122 THR A O 1
ATOM 1035 N N . GLU A 1 123 ? 1.956 -1.812 18.987 1.00 95.75 123 GLU A N 1
ATOM 1036 C CA . GLU A 1 123 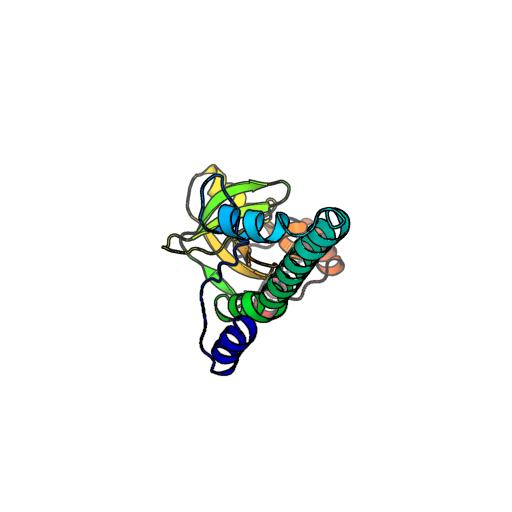? 2.217 -2.946 19.883 1.00 95.75 123 GLU A CA 1
ATOM 1037 C C . GLU A 1 123 ? 2.923 -4.094 1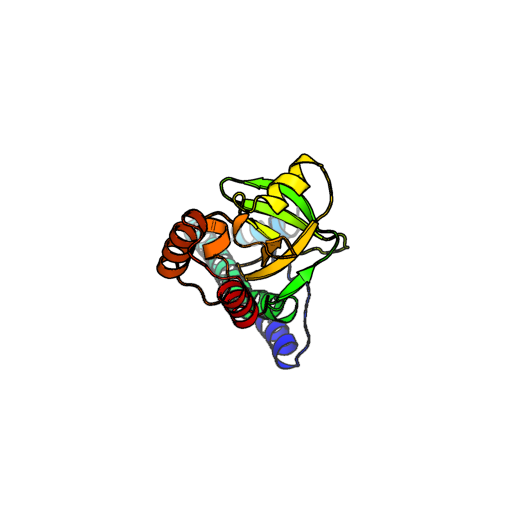9.145 1.00 95.75 123 GLU A C 1
ATOM 1039 O O . GLU A 1 123 ? 3.926 -4.626 19.629 1.00 95.75 123 GLU A O 1
ATOM 1044 N N . ALA A 1 124 ? 2.458 -4.455 17.944 1.00 94.50 124 ALA A N 1
ATOM 1045 C CA . ALA A 1 124 ? 3.083 -5.503 17.134 1.00 94.50 124 ALA A CA 1
ATOM 1046 C C . ALA A 1 124 ? 4.548 -5.177 16.805 1.00 94.50 124 ALA A C 1
ATOM 1048 O O . ALA A 1 124 ? 5.429 -6.027 16.971 1.00 94.50 124 ALA A O 1
ATOM 1049 N N . LYS A 1 125 ? 4.824 -3.923 16.418 1.00 95.12 125 LYS A N 1
ATOM 1050 C CA . LYS A 1 125 ? 6.189 -3.449 16.170 1.00 95.12 125 LYS A CA 1
ATOM 1051 C C . LYS A 1 125 ? 7.058 -3.541 17.426 1.00 95.12 125 LYS A C 1
ATOM 1053 O O . LYS A 1 125 ? 8.178 -4.038 17.341 1.00 95.12 125 LYS A O 1
ATOM 1058 N N . GLN A 1 126 ? 6.576 -3.038 18.563 1.00 94.94 126 GLN A N 1
ATOM 1059 C CA . GLN A 1 126 ? 7.336 -3.022 19.820 1.00 94.94 126 GLN A CA 1
ATOM 1060 C C . GLN A 1 126 ? 7.694 -4.434 20.288 1.00 94.94 126 GLN A C 1
ATOM 1062 O O . GLN A 1 126 ? 8.807 -4.669 20.750 1.00 94.94 126 GLN A O 1
ATOM 1067 N N . ASN A 1 127 ? 6.780 -5.381 20.087 1.00 95.00 127 ASN A N 1
ATOM 1068 C CA . ASN A 1 127 ? 6.977 -6.782 20.439 1.00 95.00 127 ASN A CA 1
ATOM 1069 C C . ASN A 1 127 ? 7.779 -7.572 19.388 1.00 95.00 127 ASN A C 1
ATOM 1071 O O . ASN A 1 127 ? 8.033 -8.759 19.591 1.00 95.00 127 ASN A O 1
ATOM 1075 N N . GLY A 1 128 ? 8.147 -6.952 18.259 1.00 93.06 128 GLY A N 1
ATOM 1076 C CA . GLY A 1 128 ? 8.871 -7.605 17.166 1.00 93.06 128 GLY A CA 1
ATOM 1077 C C . GLY A 1 128 ? 8.088 -8.740 16.502 1.00 93.06 128 GLY A C 1
ATOM 1078 O O . GLY A 1 128 ? 8.692 -9.680 15.986 1.00 93.06 128 GLY A O 1
ATOM 1079 N N . ARG A 1 129 ? 6.750 -8.691 16.542 1.00 93.50 129 ARG A N 1
ATOM 1080 C CA . ARG A 1 129 ? 5.884 -9.755 16.019 1.00 93.50 129 ARG A CA 1
ATOM 1081 C C . ARG A 1 129 ? 5.281 -9.360 14.670 1.00 93.50 129 ARG A C 1
ATOM 1083 O O . ARG A 1 129 ? 4.915 -8.196 14.488 1.00 93.50 129 ARG A O 1
ATOM 1090 N N . PRO A 1 130 ? 5.126 -10.313 13.734 1.00 95.81 130 PRO A N 1
ATOM 1091 C CA . PRO A 1 130 ? 4.288 -10.103 12.564 1.00 95.81 130 PRO A CA 1
ATOM 1092 C C . PRO A 1 130 ? 2.848 -9.786 12.982 1.00 95.81 130 PRO A C 1
ATOM 1094 O O . PRO A 1 130 ? 2.364 -10.271 14.006 1.00 95.81 130 PRO A O 1
ATOM 1097 N N . CYS A 1 131 ? 2.159 -8.993 12.171 1.00 95.56 131 CYS A N 1
ATOM 1098 C CA . CYS A 1 131 ? 0.753 -8.653 12.361 1.00 95.56 131 CYS A CA 1
ATOM 1099 C C . CYS A 1 131 ? -0.067 -9.033 11.129 1.00 95.56 131 CYS A C 1
ATOM 1101 O O . CYS A 1 131 ? 0.472 -9.281 10.048 1.00 95.56 131 CYS A O 1
ATOM 1103 N N . ARG A 1 132 ? -1.385 -9.086 11.310 1.00 97.25 132 ARG A N 1
ATOM 1104 C CA . ARG A 1 132 ? -2.342 -9.176 10.209 1.00 97.25 132 ARG A CA 1
ATOM 1105 C C . ARG A 1 132 ? -2.836 -7.773 9.911 1.00 97.25 132 ARG A C 1
ATOM 1107 O O . ARG A 1 132 ? -3.022 -6.977 10.832 1.00 97.25 132 ARG A O 1
ATOM 1114 N N . VAL A 1 133 ? -3.036 -7.466 8.640 1.00 97.38 133 VAL A N 1
ATOM 1115 C CA . VAL A 1 133 ? -3.500 -6.140 8.224 1.00 97.38 133 VAL A CA 1
ATOM 1116 C C . VAL A 1 133 ? -4.584 -6.257 7.175 1.00 97.38 133 VAL A C 1
ATOM 1118 O O . VAL A 1 133 ? -4.530 -7.143 6.329 1.00 97.38 133 VAL A O 1
ATOM 1121 N N . VAL A 1 134 ? -5.543 -5.343 7.198 1.00 97.19 134 VAL A N 1
ATOM 1122 C CA . VAL A 1 134 ? -6.595 -5.244 6.190 1.00 97.19 134 VAL A CA 1
ATOM 1123 C C . VAL A 1 134 ? -6.340 -4.050 5.283 1.00 97.19 134 VAL A C 1
ATOM 1125 O O . VAL A 1 134 ? -5.973 -2.965 5.738 1.00 97.19 134 VAL A O 1
ATOM 1128 N N . ILE A 1 135 ? -6.490 -4.258 3.979 1.00 97.06 135 ILE A N 1
ATOM 1129 C CA . ILE A 1 135 ? -6.209 -3.240 2.967 1.00 97.06 135 ILE A CA 1
ATOM 1130 C C . ILE A 1 135 ? -7.332 -2.207 2.957 1.00 97.06 135 ILE A C 1
ATOM 1132 O O . ILE A 1 135 ? -8.488 -2.544 2.712 1.00 97.06 135 ILE A O 1
ATOM 1136 N N . THR A 1 136 ? -6.977 -0.941 3.162 1.00 96.19 136 THR A N 1
ATOM 1137 C CA . THR A 1 136 ? -7.925 0.180 3.217 1.00 96.19 136 THR A CA 1
ATOM 1138 C C . THR A 1 136 ? -7.790 1.138 2.037 1.00 96.19 136 THR A C 1
ATOM 1140 O O . THR A 1 136 ? -8.726 1.856 1.693 1.00 96.19 136 THR A O 1
ATOM 1143 N N . GLY A 1 137 ? -6.649 1.130 1.345 1.00 95.00 137 GLY A N 1
ATOM 1144 C CA . GLY A 1 137 ? -6.430 2.063 0.249 1.00 95.00 137 GLY A CA 1
ATOM 1145 C C . GLY A 1 137 ? -5.147 1.838 -0.535 1.00 95.00 137 GLY A C 1
ATOM 1146 O O . GLY A 1 137 ? -4.403 0.874 -0.343 1.00 95.00 137 GLY A O 1
ATOM 1147 N N . PHE A 1 138 ? -4.884 2.768 -1.449 1.00 94.31 138 PHE A N 1
ATOM 1148 C CA . PHE A 1 138 ? -3.805 2.669 -2.426 1.00 94.31 138 PHE A CA 1
ATOM 1149 C C . PHE A 1 138 ? -3.050 3.981 -2.558 1.00 94.31 138 PHE A C 1
ATOM 1151 O O . PHE A 1 138 ? -3.641 5.055 -2.576 1.00 94.31 138 PHE A O 1
ATOM 1158 N N . GLU A 1 139 ? -1.750 3.864 -2.781 1.00 91.38 139 GLU A N 1
ATOM 1159 C CA . GLU A 1 139 ? -0.871 4.954 -3.192 1.00 91.38 139 GLU A CA 1
ATOM 1160 C C . GLU A 1 139 ? -0.332 4.677 -4.609 1.00 91.38 139 GLU A C 1
ATOM 1162 O O . GLU A 1 139 ? -0.831 3.816 -5.340 1.00 91.38 139 GLU A O 1
ATOM 1167 N N . GLU A 1 140 ? 0.718 5.390 -5.027 1.00 86.19 140 GLU A N 1
ATOM 1168 C CA . GLU A 1 140 ? 1.342 5.181 -6.343 1.00 86.19 140 GLU A CA 1
ATOM 1169 C C . GLU A 1 140 ? 1.926 3.762 -6.499 1.00 86.19 140 GLU A C 1
ATOM 1171 O O . GLU A 1 140 ? 1.809 3.149 -7.559 1.00 86.19 140 GLU A O 1
ATOM 1176 N N . ARG A 1 141 ? 2.600 3.243 -5.459 1.00 89.31 141 ARG A N 1
ATOM 1177 C CA . ARG A 1 141 ? 3.326 1.951 -5.486 1.00 89.31 141 ARG A CA 1
ATOM 1178 C C . ARG A 1 141 ? 3.280 1.181 -4.163 1.00 89.31 141 ARG A C 1
ATOM 1180 O O . ARG A 1 141 ? 4.066 0.257 -3.964 1.00 89.31 141 ARG A O 1
ATOM 1187 N N . SER A 1 142 ? 2.416 1.598 -3.252 1.00 94.38 142 SER A N 1
ATOM 1188 C CA . SER A 1 142 ? 2.216 0.971 -1.950 1.00 94.38 142 SER A CA 1
ATOM 1189 C C . SER A 1 142 ? 0.728 0.873 -1.670 1.00 94.38 142 SER A C 1
ATOM 1191 O O . SER A 1 142 ? -0.068 1.594 -2.273 1.00 94.38 142 SER A O 1
ATOM 1193 N N . ILE A 1 143 ? 0.371 0.005 -0.740 1.00 96.00 143 ILE A N 1
ATOM 1194 C CA . ILE A 1 143 ? -0.987 -0.082 -0.212 1.00 96.00 143 ILE A CA 1
ATOM 1195 C C . ILE A 1 143 ? -1.047 0.576 1.163 1.00 96.00 143 ILE A C 1
ATOM 1197 O O . ILE A 1 143 ? -0.036 0.646 1.867 1.00 96.00 143 ILE A O 1
ATOM 1201 N N . GLN A 1 144 ? -2.217 1.092 1.510 1.00 97.06 144 GLN A N 1
ATOM 1202 C CA . GLN A 1 144 ? -2.545 1.533 2.860 1.00 97.06 144 GLN A CA 1
ATOM 1203 C C . GLN A 1 144 ? -3.321 0.413 3.548 1.00 97.06 144 GLN A C 1
ATOM 1205 O O . GLN A 1 144 ? -4.139 -0.255 2.907 1.00 97.06 144 GLN A O 1
ATOM 1210 N N . ALA A 1 145 ? -3.029 0.189 4.822 1.00 97.50 145 ALA A N 1
ATOM 1211 C CA . ALA A 1 145 ? -3.674 -0.852 5.600 1.00 97.50 145 ALA A CA 1
ATOM 1212 C C . ALA A 1 145 ? -3.776 -0.464 7.078 1.00 97.50 145 ALA A C 1
ATOM 1214 O O . ALA A 1 145 ? -3.008 0.371 7.561 1.00 97.50 145 ALA A O 1
ATOM 1215 N N . LEU A 1 146 ? -4.699 -1.115 7.777 1.00 97.69 146 LEU A N 1
ATOM 1216 C CA . LEU A 1 146 ? -4.867 -1.059 9.231 1.00 97.69 146 LEU A CA 1
ATOM 1217 C C . LEU A 1 146 ? -4.641 -2.446 9.825 1.00 97.69 146 LEU A C 1
ATOM 1219 O O . LEU A 1 146 ? -4.752 -3.443 9.111 1.00 97.69 146 LEU A O 1
ATOM 1223 N N . ASN A 1 147 ? -4.328 -2.525 11.115 1.00 96.75 147 ASN A N 1
ATOM 1224 C CA . ASN A 1 147 ? -4.267 -3.797 11.823 1.00 96.75 147 ASN A CA 1
ATOM 1225 C C . ASN A 1 147 ? -5.625 -4.519 11.751 1.00 96.75 147 ASN A C 1
ATOM 1227 O O . ASN A 1 147 ? -6.681 -3.884 11.784 1.00 96.75 147 ASN A O 1
ATOM 1231 N N . TYR A 1 148 ? -5.582 -5.843 11.622 1.00 96.12 148 TYR A N 1
ATOM 1232 C CA . TYR A 1 148 ? -6.757 -6.701 11.618 1.00 96.12 148 TYR A CA 1
ATOM 1233 C C . TYR A 1 148 ? -6.713 -7.707 12.784 1.00 96.12 148 TYR A C 1
ATOM 1235 O O . TYR A 1 148 ? -5.732 -8.453 12.892 1.00 96.12 148 TYR A O 1
ATOM 1243 N N . PRO A 1 149 ? -7.787 -7.835 13.590 1.00 94.69 149 PRO A N 1
ATOM 1244 C CA . PRO A 1 149 ? -9.081 -7.147 13.472 1.00 94.69 149 PRO A CA 1
ATOM 1245 C C . PRO A 1 149 ? -9.023 -5.639 13.751 1.00 94.69 149 PRO A C 1
ATOM 1247 O O . PRO A 1 149 ? -8.237 -5.174 14.578 1.00 94.69 149 PRO A O 1
ATOM 1250 N N . VAL A 1 150 ? -9.873 -4.875 13.060 1.00 94.25 150 VAL A N 1
ATOM 1251 C CA . VAL A 1 150 ? -9.933 -3.416 13.218 1.00 94.25 150 VAL A CA 1
ATOM 1252 C C . VAL A 1 150 ? -10.675 -3.070 14.508 1.00 94.25 150 VAL A C 1
ATOM 1254 O O . VAL A 1 150 ? -11.876 -3.299 14.620 1.00 94.25 150 VAL A O 1
ATOM 1257 N N . ASP A 1 151 ? -9.967 -2.474 15.465 1.00 92.19 151 ASP A N 1
ATOM 1258 C CA . ASP A 1 151 ? -10.549 -1.917 16.689 1.00 92.19 151 ASP A CA 1
ATOM 1259 C C . ASP A 1 151 ? -10.531 -0.388 16.618 1.00 92.19 151 ASP A C 1
ATOM 1261 O O . ASP A 1 151 ? -9.483 0.236 16.787 1.00 92.19 151 ASP A O 1
ATOM 1265 N N . LEU A 1 152 ? -11.701 0.214 16.383 1.00 91.94 152 LEU A N 1
ATOM 1266 C CA . LEU A 1 152 ? -11.852 1.660 16.200 1.00 91.94 152 LEU A CA 1
ATOM 1267 C C . LEU A 1 152 ? -11.372 2.481 17.406 1.00 91.94 152 LEU A C 1
ATOM 1269 O O . LEU A 1 152 ? -10.897 3.597 17.215 1.00 91.94 152 LEU A O 1
ATOM 1273 N N . HIS A 1 153 ? -11.444 1.943 18.628 1.00 91.62 153 HIS A N 1
ATOM 1274 C CA . HIS A 1 153 ? -10.983 2.644 19.836 1.00 91.62 153 HIS A CA 1
ATOM 1275 C C . HIS A 1 153 ? -9.461 2.726 19.931 1.00 91.62 153 HIS A C 1
ATOM 1277 O O . HIS A 1 153 ? -8.916 3.612 20.586 1.00 91.62 153 HIS A O 1
ATOM 1283 N N . LYS A 1 154 ? -8.770 1.808 19.256 1.00 93.75 154 LYS A N 1
ATOM 1284 C CA . LYS A 1 154 ? -7.309 1.765 19.166 1.00 93.75 154 LYS A CA 1
ATOM 1285 C C . LYS A 1 154 ? -6.766 2.505 17.946 1.00 93.75 154 LYS A C 1
ATOM 1287 O O . LYS A 1 154 ? -5.559 2.465 17.700 1.00 93.75 154 LYS A O 1
ATOM 1292 N N . LEU A 1 155 ? -7.635 3.169 17.184 1.00 95.00 155 LEU A N 1
ATOM 1293 C CA . LEU A 1 155 ? -7.250 3.985 16.044 1.00 95.00 155 LEU A CA 1
ATOM 1294 C C . LEU A 1 155 ? -7.235 5.463 16.423 1.00 95.00 155 LEU A C 1
ATOM 1296 O O . LEU A 1 155 ? -8.222 6.037 16.880 1.00 95.00 155 LEU A O 1
ATOM 1300 N N . GLY A 1 156 ? -6.108 6.109 16.161 1.00 94.00 156 GLY A N 1
ATOM 1301 C CA . GLY A 1 156 ? -6.016 7.555 16.167 1.00 94.00 156 GLY A CA 1
ATOM 1302 C C . GLY A 1 156 ? -6.660 8.184 14.936 1.00 94.00 156 GLY A C 1
ATOM 1303 O O . GLY A 1 156 ? -7.131 7.527 14.004 1.00 94.00 156 GLY A O 1
ATOM 1304 N N . ARG A 1 157 ? -6.650 9.515 14.921 1.00 93.25 157 ARG A N 1
ATOM 1305 C CA . ARG A 1 157 ? -7.255 10.319 13.859 1.00 93.25 157 ARG A CA 1
ATOM 1306 C C . ARG A 1 157 ? -6.755 9.952 12.455 1.00 93.25 157 ARG A C 1
ATOM 1308 O O . ARG A 1 157 ? -7.570 9.827 11.546 1.00 93.25 157 ARG A O 1
ATOM 1315 N N . LYS A 1 158 ? -5.440 9.833 12.240 1.00 93.38 158 LYS A N 1
ATOM 1316 C CA . LYS A 1 158 ? -4.882 9.539 10.908 1.00 93.38 158 LYS A CA 1
ATOM 1317 C C . LYS A 1 158 ? -5.235 8.125 10.472 1.00 93.38 158 LYS A C 1
ATOM 1319 O O . LYS A 1 158 ? -5.490 7.927 9.291 1.00 93.38 158 LYS A O 1
ATOM 1324 N N . ALA A 1 159 ? -5.280 7.175 11.402 1.00 95.56 159 ALA A N 1
ATOM 1325 C CA . ALA A 1 159 ? -5.733 5.822 11.118 1.00 95.56 159 ALA A CA 1
ATOM 1326 C C . ALA A 1 159 ? -7.199 5.791 10.663 1.00 95.56 159 ALA A C 1
ATOM 1328 O O . ALA A 1 159 ? -7.496 5.226 9.608 1.00 95.56 159 ALA A O 1
ATOM 1329 N N . LEU A 1 160 ? -8.090 6.489 11.372 1.00 94.62 160 LEU A N 1
ATOM 1330 C CA . LEU A 1 160 ? -9.504 6.614 10.994 1.00 94.62 160 LEU A CA 1
ATOM 1331 C C . LEU A 1 160 ? -9.699 7.302 9.634 1.00 94.62 160 LEU A C 1
ATOM 1333 O O . LEU A 1 160 ? -10.582 6.912 8.877 1.00 94.62 160 LEU A O 1
ATOM 1337 N N . GLU A 1 161 ? -8.855 8.278 9.280 1.00 93.81 161 GLU A N 1
ATOM 1338 C CA . GLU A 1 161 ? -8.874 8.919 7.952 1.00 93.81 161 GLU A CA 1
ATOM 1339 C C . GLU A 1 161 ? -8.566 7.939 6.802 1.00 93.81 161 GLU A C 1
ATOM 1341 O O . GLU A 1 161 ? -8.885 8.246 5.653 1.00 93.81 161 GLU A O 1
ATOM 1346 N N . THR A 1 162 ? -7.954 6.779 7.079 1.00 93.31 162 THR A N 1
ATOM 1347 C CA . THR A 1 162 ? -7.696 5.752 6.054 1.00 93.31 162 THR A CA 1
ATOM 1348 C C . THR A 1 162 ? -8.862 4.797 5.835 1.00 93.31 162 THR A C 1
ATOM 1350 O O . THR A 1 162 ? -8.814 4.027 4.879 1.00 93.31 162 THR A O 1
ATOM 1353 N N . LEU A 1 163 ? -9.900 4.826 6.679 1.00 92.69 163 LEU A N 1
ATOM 1354 C CA . LEU A 1 163 ? -11.054 3.948 6.510 1.00 92.69 163 LEU A CA 1
ATOM 1355 C C . LEU A 1 163 ? -11.770 4.243 5.177 1.00 92.69 163 LEU A C 1
ATOM 1357 O O . LEU A 1 163 ? -12.092 5.403 4.891 1.00 92.69 163 LEU A O 1
ATOM 1361 N N . PRO A 1 164 ? -12.042 3.212 4.356 1.00 90.06 164 PRO A N 1
ATOM 1362 C CA . PRO A 1 164 ? -12.787 3.365 3.115 1.00 90.06 164 PRO A CA 1
ATOM 1363 C C . PRO A 1 164 ? -14.138 4.051 3.346 1.00 90.06 164 PRO A C 1
ATOM 1365 O O . PRO A 1 164 ? -14.894 3.684 4.234 1.00 90.06 164 PRO A O 1
ATOM 1368 N N . GLY A 1 165 ? -14.462 5.051 2.527 1.00 86.69 165 GLY A N 1
ATOM 1369 C CA . GLY A 1 165 ? -15.760 5.733 2.588 1.00 86.69 165 GLY A CA 1
ATOM 1370 C C . GLY A 1 165 ? -15.870 6.861 3.620 1.00 86.69 165 GLY A C 1
ATOM 1371 O O . GLY A 1 165 ? -16.833 7.625 3.549 1.00 86.69 165 GLY A O 1
ATOM 1372 N N . LEU A 1 166 ? -14.887 7.051 4.510 1.00 89.38 166 LEU A N 1
ATOM 1373 C CA . LEU A 1 166 ? -14.871 8.192 5.428 1.00 89.38 166 LEU A CA 1
ATOM 1374 C C . LEU A 1 166 ? -14.147 9.402 4.832 1.00 89.38 166 LEU A C 1
ATOM 1376 O O . LEU A 1 166 ? -13.007 9.337 4.372 1.00 89.38 166 LEU A O 1
ATOM 1380 N N . SER A 1 167 ? -14.798 10.562 4.890 1.00 89.62 167 SER A N 1
ATOM 1381 C CA . SER A 1 167 ? -14.126 11.840 4.665 1.00 89.62 167 SER A CA 1
ATOM 1382 C C . SER A 1 167 ? -13.295 12.247 5.883 1.00 89.62 167 SER A C 1
ATOM 1384 O O . SER A 1 167 ? -13.579 11.861 7.016 1.00 89.62 167 SER A O 1
ATOM 1386 N N . LYS A 1 168 ? -12.325 13.147 5.684 1.00 90.56 168 LYS A N 1
ATOM 1387 C CA . LYS A 1 168 ? -11.525 13.711 6.787 1.00 90.56 168 LYS A CA 1
ATOM 1388 C C . LYS A 1 168 ? -12.373 14.330 7.899 1.00 90.56 168 LYS A C 1
ATOM 1390 O O . LYS A 1 168 ? -12.011 14.237 9.064 1.00 90.56 168 LYS A O 1
ATOM 1395 N N . LYS A 1 169 ? -13.495 14.971 7.549 1.00 92.31 169 LYS A N 1
ATOM 1396 C CA . LYS A 1 169 ? -14.408 15.565 8.537 1.00 92.31 169 LYS A CA 1
ATOM 1397 C C . LYS A 1 169 ? -15.103 14.481 9.359 1.00 92.31 169 LYS A C 1
ATOM 1399 O O . LYS A 1 169 ? -15.128 14.587 10.577 1.00 92.31 169 LYS A O 1
ATOM 1404 N N . GLN A 1 170 ? -15.598 13.436 8.695 1.00 91.88 170 GLN A N 1
ATOM 1405 C CA . GLN A 1 170 ? -16.238 12.301 9.362 1.00 91.88 170 GLN A CA 1
ATOM 1406 C C . GLN A 1 170 ? -15.254 11.530 10.247 1.00 91.88 170 GLN A C 1
ATOM 1408 O O . GLN A 1 170 ? -15.616 11.154 11.350 1.00 91.88 170 GLN A O 1
ATOM 1413 N N . ALA A 1 171 ? -14.003 11.347 9.816 1.00 92.56 171 ALA A N 1
ATOM 1414 C CA . ALA A 1 171 ? -12.978 10.694 10.630 1.00 92.56 171 ALA A CA 1
ATOM 1415 C C . ALA A 1 171 ? -12.655 11.481 11.914 1.00 92.56 171 ALA A C 1
ATOM 1417 O O . ALA A 1 171 ? -12.475 10.888 12.974 1.00 92.56 171 ALA A O 1
ATOM 1418 N N . VAL A 1 172 ? -12.609 12.817 11.836 1.00 93.75 172 VAL A N 1
ATOM 1419 C CA . VAL A 1 172 ? -12.407 13.679 13.013 1.00 93.75 172 VAL A CA 1
ATOM 1420 C C . VAL A 1 172 ? -13.606 13.627 13.957 1.00 93.75 172 VAL A C 1
ATOM 1422 O O . VAL A 1 172 ? -13.412 13.495 15.161 1.00 93.75 172 VAL A O 1
ATOM 1425 N N . ASP A 1 173 ? -14.824 13.712 13.423 1.00 93.06 173 ASP A N 1
ATOM 1426 C CA . ASP A 1 173 ? -16.052 13.585 14.215 1.00 93.06 173 ASP A CA 1
ATOM 1427 C C . ASP A 1 173 ? -16.117 12.226 14.927 1.00 93.06 173 ASP A C 1
ATOM 1429 O O . ASP A 1 173 ? -16.284 12.160 16.144 1.00 93.06 173 ASP A O 1
ATOM 1433 N N . LEU A 1 174 ? -15.856 11.145 14.188 1.00 92.44 174 LEU A N 1
ATOM 1434 C CA . LEU A 1 174 ? -15.810 9.790 14.724 1.00 92.44 174 LEU A CA 1
ATOM 1435 C C . LEU A 1 174 ? -14.763 9.654 15.835 1.00 92.44 174 LEU A C 1
ATOM 1437 O O . LEU A 1 174 ? -15.062 9.085 16.879 1.00 92.44 174 LEU A O 1
ATOM 1441 N N . PHE A 1 175 ? -13.565 10.215 15.653 1.00 93.62 175 PHE A N 1
ATOM 1442 C CA . PHE A 1 175 ? -12.519 10.209 16.678 1.00 93.62 175 PHE A CA 1
ATOM 1443 C C . PHE A 1 175 ? -12.976 10.884 17.983 1.00 93.62 175 PHE A C 1
ATOM 1445 O O . PHE A 1 175 ? -12.766 10.343 19.069 1.00 93.62 175 PHE A O 1
ATOM 1452 N N . LEU A 1 176 ? -13.636 12.044 17.888 1.00 92.69 176 LEU A N 1
ATOM 1453 C CA . LEU A 1 176 ? -14.159 12.760 19.057 1.00 92.69 176 LEU A CA 1
ATOM 1454 C C . LEU A 1 176 ? -15.270 11.966 19.757 1.00 92.69 176 LEU A C 1
ATOM 1456 O O . LEU A 1 176 ? -15.253 11.837 20.981 1.00 92.69 176 LEU A O 1
ATOM 1460 N N . ARG A 1 177 ? -16.199 11.392 18.985 1.00 92.56 177 ARG A N 1
ATOM 1461 C CA . ARG A 1 177 ? -17.312 10.584 19.508 1.00 92.56 177 ARG A CA 1
ATOM 1462 C C . ARG A 1 177 ? -16.833 9.291 20.168 1.00 92.56 177 ARG A C 1
ATOM 1464 O O . ARG A 1 177 ? -17.372 8.911 21.208 1.00 92.56 177 ARG A O 1
ATOM 1471 N N . LEU A 1 178 ? -15.811 8.638 19.608 1.00 90.81 178 LEU A N 1
ATOM 1472 C CA . LEU A 1 178 ? -15.167 7.463 20.209 1.00 90.81 178 LEU A CA 1
ATOM 1473 C C . LEU A 1 178 ? -14.517 7.818 21.551 1.00 90.81 178 LEU A C 1
ATOM 1475 O O . LEU A 1 178 ? -14.745 7.117 22.531 1.00 90.81 178 LEU A O 1
ATOM 1479 N N . GLY A 1 179 ? -13.814 8.954 21.632 1.00 87.81 179 GLY A N 1
ATOM 1480 C CA . GLY A 1 179 ? -13.236 9.446 22.889 1.00 87.81 179 GLY A CA 1
ATOM 1481 C C . GLY A 1 179 ? -14.272 9.784 23.971 1.00 87.81 179 GLY A C 1
ATOM 1482 O O . GLY A 1 179 ? -13.954 9.751 25.157 1.00 87.81 179 GLY A O 1
ATOM 1483 N N . GLN A 1 180 ? -15.515 10.073 23.578 1.00 89.12 180 GLN A N 1
ATOM 1484 C CA . GLN A 1 180 ? -16.644 10.317 24.484 1.00 89.12 180 GLN A CA 1
ATOM 1485 C C . GLN A 1 180 ? -17.503 9.065 24.744 1.00 89.12 180 GLN A C 1
ATOM 1487 O O . GLN A 1 180 ? -18.533 9.171 25.406 1.00 89.12 180 GLN A O 1
ATOM 1492 N N . ASN A 1 181 ? -17.113 7.890 24.230 1.00 86.12 181 ASN A N 1
ATOM 1493 C CA . ASN A 1 181 ? -17.891 6.645 24.289 1.00 86.12 181 ASN A CA 1
ATOM 1494 C C . ASN A 1 181 ? -19.332 6.772 23.746 1.00 86.12 181 ASN A C 1
ATOM 1496 O O . ASN A 1 181 ? -20.240 6.074 24.191 1.00 86.12 181 ASN A O 1
ATOM 1500 N N . GLN A 1 182 ? -19.549 7.637 22.752 1.00 86.00 182 GLN A N 1
ATOM 1501 C CA . GLN A 1 182 ? -20.869 7.909 22.160 1.00 86.00 182 GLN A CA 1
ATOM 1502 C C . GLN A 1 182 ? -21.192 7.053 20.924 1.00 86.00 182 GLN A C 1
ATOM 1504 O O . GLN A 1 182 ? -22.178 7.307 20.231 1.00 86.00 182 GLN A O 1
ATOM 1509 N N . VAL A 1 183 ? -20.352 6.068 20.601 1.00 86.06 183 VAL A N 1
ATOM 1510 C CA . VAL A 1 183 ? -20.517 5.209 19.420 1.00 86.06 183 VAL A CA 1
ATOM 1511 C C . VAL A 1 183 ? -20.912 3.811 19.878 1.00 86.06 183 VAL A C 1
ATOM 1513 O O . VAL A 1 183 ? -20.135 3.127 20.550 1.00 86.06 183 VAL A O 1
ATOM 1516 N N . SER A 1 184 ? -22.121 3.390 19.508 1.00 84.75 184 SER A N 1
ATOM 1517 C CA . SER A 1 184 ? -22.642 2.057 19.835 1.00 84.75 184 SER A CA 1
ATOM 1518 C C . SER A 1 184 ? -21.928 0.958 19.044 1.00 84.75 184 SER A C 1
ATOM 1520 O O . SER A 1 184 ? -21.434 1.199 17.944 1.00 84.75 184 SER A O 1
ATOM 1522 N N . ASP A 1 185 ? -21.912 -0.273 19.555 1.00 82.50 185 ASP A N 1
ATOM 1523 C CA . ASP A 1 185 ? -21.279 -1.396 18.847 1.00 82.50 185 ASP A CA 1
ATOM 1524 C C . ASP A 1 185 ? -21.962 -1.719 17.510 1.00 82.50 185 ASP A C 1
ATOM 1526 O O . ASP A 1 185 ? -21.290 -2.081 16.546 1.00 82.50 185 ASP A O 1
ATOM 1530 N N . ALA A 1 186 ? -23.276 -1.494 17.411 1.00 80.69 186 ALA A N 1
ATOM 1531 C CA . ALA A 1 186 ? -24.016 -1.619 16.157 1.00 80.69 186 ALA A CA 1
ATOM 1532 C C . ALA A 1 186 ? -23.558 -0.587 15.112 1.00 80.69 186 ALA A C 1
ATOM 1534 O O . ALA A 1 186 ? -23.392 -0.923 13.940 1.00 80.69 186 ALA A O 1
ATOM 1535 N N . GLU A 1 187 ? -23.301 0.656 15.532 1.00 85.25 187 GLU A N 1
ATOM 1536 C CA . GLU A 1 187 ? -22.766 1.700 14.652 1.00 85.25 187 GLU A CA 1
ATOM 1537 C C . GLU A 1 187 ? -21.341 1.366 14.193 1.00 85.25 187 GLU A C 1
ATOM 1539 O O . GLU A 1 187 ? -21.027 1.514 13.013 1.00 85.25 187 GLU A O 1
ATOM 1544 N N . LYS A 1 188 ? -20.494 0.835 15.086 1.00 83.06 188 LYS A N 1
ATOM 1545 C CA . LYS A 1 188 ? -19.138 0.377 14.730 1.00 83.06 188 LYS A CA 1
ATOM 1546 C C . LYS A 1 188 ? -19.180 -0.746 13.696 1.00 83.06 188 LYS A C 1
ATOM 1548 O O . LYS A 1 188 ? -18.472 -0.678 12.693 1.00 83.06 188 LYS A O 1
ATOM 1553 N N . ALA A 1 189 ? -20.028 -1.751 13.916 1.00 80.44 189 ALA A N 1
ATOM 1554 C CA . ALA A 1 189 ? -20.197 -2.864 12.987 1.00 80.44 189 ALA A CA 1
ATOM 1555 C C . ALA A 1 189 ? -20.715 -2.384 11.623 1.00 80.44 189 ALA A C 1
ATOM 1557 O O . ALA A 1 189 ? -20.212 -2.818 10.588 1.00 80.44 189 ALA A O 1
ATOM 1558 N N . ALA A 1 190 ? -21.660 -1.438 11.611 1.00 83.25 190 ALA A N 1
ATOM 1559 C CA . ALA A 1 190 ? -22.154 -0.832 10.380 1.00 83.25 190 ALA A CA 1
ATOM 1560 C C . ALA A 1 190 ? -21.051 -0.068 9.629 1.00 83.25 190 ALA A C 1
ATOM 1562 O O . ALA A 1 190 ? -20.947 -0.204 8.411 1.00 83.25 190 ALA A O 1
ATOM 1563 N N . LEU A 1 191 ? -20.201 0.686 10.334 1.00 83.38 191 LEU A N 1
ATOM 1564 C CA . LEU A 1 191 ? -19.076 1.414 9.735 1.00 83.38 191 LEU A CA 1
ATOM 1565 C C . LEU A 1 191 ? -18.041 0.470 9.110 1.00 83.38 191 LEU A C 1
ATOM 1567 O O . LEU A 1 191 ? -17.603 0.711 7.985 1.00 83.38 191 LEU A O 1
ATOM 1571 N N . LEU A 1 192 ? -17.676 -0.613 9.801 1.00 82.06 192 LEU A N 1
ATOM 1572 C CA . LEU A 1 192 ? -16.733 -1.610 9.278 1.00 82.06 192 LEU A CA 1
ATOM 1573 C C . LEU A 1 192 ? -17.324 -2.357 8.073 1.00 82.06 192 LEU A C 1
ATOM 1575 O O . LEU A 1 192 ? -16.697 -2.409 7.014 1.00 82.06 192 LEU A O 1
ATOM 1579 N N . HIS A 1 193 ? -18.589 -2.778 8.164 1.00 81.19 193 HIS A N 1
ATOM 1580 C CA . HIS A 1 193 ? -19.288 -3.438 7.062 1.00 81.19 193 HIS A CA 1
ATOM 1581 C C . HIS A 1 193 ? -19.437 -2.529 5.829 1.00 81.19 193 HIS A C 1
ATOM 1583 O O . HIS A 1 193 ? -19.231 -2.973 4.700 1.00 81.19 193 HIS A O 1
ATOM 1589 N N . GLN A 1 194 ? -19.770 -1.245 6.010 1.00 72.69 194 GLN A N 1
ATOM 1590 C CA . GLN A 1 194 ? -19.812 -0.266 4.911 1.00 72.69 194 GLN A CA 1
ATOM 1591 C C . GLN A 1 194 ? -18.427 -0.022 4.302 1.00 72.69 194 GLN A C 1
ATOM 1593 O O . GLN A 1 194 ? -18.308 0.201 3.098 1.00 72.69 194 GLN A O 1
ATOM 1598 N N . SER A 1 195 ? -17.380 -0.108 5.122 1.00 69.94 195 SER A N 1
ATOM 1599 C CA . SER A 1 195 ? -15.988 0.040 4.695 1.00 69.94 195 SER A CA 1
ATOM 1600 C C . SER A 1 195 ? -15.437 -1.206 3.995 1.00 69.94 195 SER A C 1
ATOM 1602 O O . SER A 1 195 ? -14.327 -1.161 3.469 1.00 69.94 195 SER A O 1
ATOM 1604 N N . THR A 1 196 ? -16.213 -2.294 3.909 1.00 67.75 196 THR A N 1
ATOM 1605 C CA . THR A 1 196 ? -15.758 -3.598 3.392 1.00 67.75 196 THR A CA 1
ATOM 1606 C C . THR A 1 196 ? -14.606 -4.188 4.230 1.00 67.75 196 THR A C 1
ATOM 1608 O O . THR A 1 196 ? -13.707 -4.816 3.671 1.00 67.75 196 THR A O 1
ATOM 1611 N N . LEU A 1 197 ? -14.594 -3.940 5.549 1.00 63.50 197 LEU A N 1
ATOM 1612 C CA . LEU A 1 197 ? -13.555 -4.359 6.506 1.00 63.50 197 LEU A CA 1
ATOM 1613 C C . LEU A 1 197 ? -14.103 -5.300 7.585 1.00 63.50 197 LEU A C 1
ATOM 1615 O O . LEU A 1 197 ? -15.277 -5.123 7.979 1.00 63.50 197 LEU A O 1
#

Radius of gyration: 23.13 Å; chains: 1; bounding box: 58×37×60 Å

Foldseek 3Di:
DVLVVLVVCVVVVHADPDDDQDDDDDDPPDPVVVVLVVVVVVCPPCPVVSVVVVVVVVVVSVVVVVVCLVPRVQVNCCVVAPFLDKDWQWFFDDDDVQWTWIFHDDDDTFTETEGCLQQVVVVCNVVRHGFMWTFQADDSGHTYTYTPPDDLLSGDLVNLCSQAPDHSVRSVVSRVCSVVVNADPVNVVVSCVVSSD

Secondary structure (DSSP, 8-state):
-HHHHHHHHHHTT---S-----PPPP-TTSHHHHHHHHHHHT-TT-HHHHHHHHHHHHHHHHHHHHHHIIIIIHHHHHHHS-TT-EEEEEEEEEEETTEEEEEESSSSPPEEEEETTBHHHHHHHHTT--EEEEEEEE-SSEEEEEESS--GGGB-HHHHTTSTT--HHHHHHHHHHHHTT---HHHHHHHHHHTT-